Protein AF-A0A2V8MJP4-F1 (afdb_monomer)

Sequence (358 aa):
FAAFSLEDRARLRFPNDEDPERQGDLIVLKSFDAKSGERGVLLIKYSEAILAMAAVYDLGALASRYLLVLEPSQWGYQDARFLNYLGCDLEVLVGSPRRPDFEFIESLRTNLVPIDVGSGDWGDPALFLPRATGKPASCDVVMVAAWDPLKRHEVFFAAAARLKRQHEQRLRFALIGYDLGW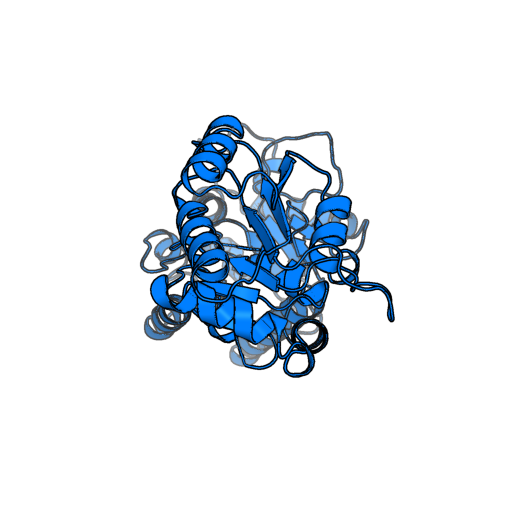TRAQIEQLLRQYSLEDQCEIFENIPHAQVARIVADSKVSLLLSQREGSNKSIYESMFCGTPVIVYRRQCGINLAHINPRTGLLAEDDELADAIRHVLTNPQEFDPRGWAMANVGYPNSSRKINAALSNMSHARARPWTRDIVAKKNGPNLRYAEAGRYQEFAPEYERLSEFLLPVD

Radius of gyration: 22.05 Å; Cα contacts (8 Å, |Δi|>4): 720; chains: 1; bounding box: 55×40×58 Å

Solvent-accessible surface area (backbone atoms only — not comparable to full-atom values): 18924 Å² total; per-residue (Å²): 103,82,90,49,56,70,69,32,44,54,21,55,32,81,91,70,94,88,50,93,68,60,47,29,36,36,45,80,35,33,72,60,36,84,88,82,64,29,56,11,32,39,37,30,40,34,53,66,43,51,45,46,46,66,75,44,34,42,62,63,70,42,24,77,43,34,37,40,34,42,34,42,41,62,61,76,66,96,41,74,66,61,57,75,63,54,97,45,80,34,46,32,38,35,37,23,32,30,65,71,39,23,51,48,42,52,68,65,72,60,57,51,40,51,36,87,42,40,57,24,34,20,36,64,63,87,69,18,53,51,54,62,86,94,60,81,60,79,23,50,37,31,34,73,44,52,31,30,80,66,41,35,64,64,58,52,45,54,24,51,41,44,32,35,72,77,65,70,40,80,61,38,31,38,41,36,30,41,74,44,98,36,46,70,68,57,54,54,50,51,30,54,77,52,74,39,61,95,31,54,46,83,46,63,77,67,57,67,69,56,52,33,51,54,44,15,31,19,54,31,35,48,44,55,30,54,66,49,39,42,61,40,64,64,52,48,26,15,32,8,50,12,28,36,42,33,32,64,73,44,43,30,51,44,66,80,70,50,34,75,40,26,33,42,68,30,53,78,88,43,40,37,59,53,52,51,48,50,73,75,45,57,86,63,48,43,11,24,68,50,32,73,71,65,37,21,17,72,42,42,38,51,54,52,39,52,51,54,44,51,56,31,49,77,68,78,41,69,73,90,73,80,59,60,48,44,29,52,71,93,46,42,29,56,63,52,84,74,55,67,64,80,44,48,70,48,46,59,58,48,47,77,38,46,51,86,77,131

Structure (mmCIF, N/CA/C/O backbone):
data_AF-A0A2V8MJP4-F1
#
_entry.id   AF-A0A2V8MJP4-F1
#
loop_
_atom_site.group_PDB
_atom_site.id
_atom_site.type_symbol
_atom_site.label_atom_id
_atom_site.label_alt_id
_atom_site.label_comp_id
_atom_site.label_asym_id
_atom_site.label_entity_id
_atom_site.label_seq_id
_atom_site.pdbx_PDB_ins_code
_atom_site.Cartn_x
_atom_site.Cartn_y
_atom_site.Cartn_z
_atom_site.occupancy
_atom_site.B_iso_or_equiv
_atom_site.auth_seq_id
_atom_site.auth_comp_id
_atom_site.auth_asym_id
_atom_site.auth_atom_id
_atom_site.pdbx_PDB_model_num
ATOM 1 N N . PHE A 1 1 ? 7.413 17.084 -16.357 1.00 82.81 1 PHE A N 1
ATOM 2 C CA . PHE A 1 1 ? 8.770 16.495 -16.380 1.00 82.81 1 PHE A CA 1
ATOM 3 C C . PHE A 1 1 ? 9.738 17.178 -17.351 1.00 82.81 1 PHE A C 1
ATOM 5 O O . PHE A 1 1 ? 10.927 17.208 -17.057 1.00 82.81 1 PHE A O 1
ATOM 12 N N . ALA A 1 2 ? 9.274 17.769 -18.461 1.00 85.50 2 ALA A N 1
ATOM 13 C CA . ALA A 1 2 ? 10.115 18.505 -19.417 1.00 85.50 2 ALA A CA 1
ATOM 14 C C . ALA A 1 2 ? 10.946 19.666 -18.822 1.00 85.50 2 ALA A C 1
ATOM 16 O O . ALA A 1 2 ? 12.048 19.939 -19.280 1.00 85.50 2 ALA A O 1
ATOM 17 N N . ALA A 1 3 ? 10.450 20.315 -17.768 1.00 89.06 3 ALA A N 1
ATOM 18 C CA . ALA A 1 3 ? 11.166 21.391 -17.078 1.00 89.06 3 ALA A CA 1
ATOM 19 C C . ALA A 1 3 ? 12.154 20.900 -15.999 1.00 89.06 3 ALA A C 1
ATOM 21 O O . ALA A 1 3 ? 12.822 21.716 -15.373 1.00 89.06 3 ALA A O 1
ATOM 22 N N . PHE A 1 4 ? 12.211 19.592 -15.719 1.00 91.25 4 PHE A N 1
ATOM 23 C CA . PHE A 1 4 ? 13.053 19.042 -14.650 1.00 91.25 4 PHE A CA 1
ATOM 24 C C . PHE A 1 4 ? 14.427 18.631 -15.179 1.00 91.25 4 PHE A C 1
ATOM 26 O O . PHE A 1 4 ? 14.580 18.390 -16.383 1.00 91.25 4 PHE A O 1
ATOM 33 N N . SER A 1 5 ? 15.393 18.518 -14.260 1.00 91.31 5 SER A N 1
ATOM 34 C CA . SER A 1 5 ? 16.735 18.006 -14.543 1.00 91.31 5 SER A CA 1
ATOM 35 C C . SER A 1 5 ? 16.676 16.614 -15.186 1.00 91.31 5 SER A C 1
ATOM 37 O O . SER A 1 5 ? 15.689 15.885 -15.039 1.00 91.31 5 SER A O 1
ATOM 39 N N . LEU A 1 6 ? 17.739 16.225 -15.897 1.00 91.50 6 LEU A N 1
ATOM 40 C CA . LEU A 1 6 ? 17.819 14.896 -16.509 1.00 91.50 6 LEU A CA 1
ATOM 41 C C . LEU A 1 6 ? 17.687 13.786 -15.456 1.00 91.50 6 LEU A C 1
ATOM 43 O O . LEU A 1 6 ? 16.972 12.811 -15.674 1.00 91.50 6 LEU A O 1
ATOM 47 N N . GLU A 1 7 ? 18.317 13.977 -14.295 1.00 89.81 7 GLU A N 1
ATOM 48 C CA . GLU A 1 7 ? 18.258 13.043 -13.171 1.00 89.81 7 GLU A CA 1
ATOM 49 C C . GLU A 1 7 ? 16.828 12.893 -12.634 1.00 89.81 7 GLU A C 1
ATOM 51 O O . GLU A 1 7 ? 16.330 11.777 -12.465 1.00 89.81 7 GLU A O 1
ATOM 56 N N . ASP A 1 8 ? 16.136 14.010 -12.401 1.00 92.38 8 ASP A N 1
ATOM 57 C CA . ASP A 1 8 ? 14.761 13.995 -11.904 1.00 92.38 8 ASP A CA 1
ATOM 58 C C . ASP A 1 8 ? 13.803 13.379 -12.919 1.00 92.38 8 ASP A C 1
ATOM 60 O O . ASP A 1 8 ? 12.930 12.589 -12.558 1.00 92.38 8 ASP A O 1
ATOM 64 N N . ARG A 1 9 ? 13.985 13.685 -14.205 1.00 94.00 9 ARG A N 1
ATOM 65 C CA . ARG A 1 9 ? 13.179 13.101 -15.277 1.00 94.00 9 ARG A CA 1
ATOM 66 C C . ARG A 1 9 ? 13.385 11.594 -15.378 1.00 94.00 9 ARG A C 1
ATOM 68 O O . ARG A 1 9 ? 12.395 10.868 -15.425 1.00 94.00 9 ARG A O 1
ATOM 75 N N . ALA A 1 10 ? 14.633 11.125 -15.337 1.00 94.12 10 ALA A N 1
ATOM 76 C CA . ALA A 1 10 ? 14.948 9.698 -15.373 1.00 94.12 10 ALA A CA 1
ATOM 77 C C . ALA A 1 10 ? 14.308 8.939 -14.191 1.00 94.12 10 ALA A C 1
ATOM 79 O O . ALA A 1 10 ? 13.876 7.794 -14.307 1.00 94.12 10 ALA A O 1
ATOM 80 N N . ARG A 1 11 ? 14.170 9.594 -13.039 1.00 94.25 11 ARG A N 1
ATOM 81 C CA . ARG A 1 11 ? 13.559 9.008 -11.839 1.00 94.25 11 ARG A CA 1
ATOM 82 C C . ARG A 1 11 ? 12.040 9.186 -11.756 1.00 94.25 11 ARG A C 1
ATOM 84 O O . ARG A 1 11 ? 11.451 8.708 -10.789 1.00 94.25 11 ARG A O 1
ATOM 91 N N . LEU A 1 12 ? 11.410 9.901 -12.696 1.00 94.69 12 LEU A N 1
ATOM 92 C CA . LEU A 1 12 ? 10.049 10.438 -12.535 1.00 94.69 12 LEU A CA 1
ATOM 93 C C . LEU A 1 12 ? 9.885 11.123 -11.163 1.00 94.69 12 LEU A C 1
ATOM 95 O O . LEU A 1 12 ? 8.933 10.887 -10.423 1.00 94.69 12 LEU A O 1
ATOM 99 N N . ARG A 1 13 ? 10.879 11.926 -10.775 1.00 91.75 13 ARG A N 1
ATOM 100 C CA . ARG A 1 13 ? 10.966 12.589 -9.473 1.00 91.75 13 ARG A CA 1
ATOM 101 C C . ARG A 1 13 ? 10.528 14.042 -9.602 1.00 91.75 13 ARG A C 1
ATOM 103 O O . ARG A 1 13 ? 10.986 14.769 -10.476 1.00 91.75 13 ARG A O 1
ATOM 110 N N . PHE A 1 14 ? 9.654 14.474 -8.699 1.00 88.38 14 PHE A N 1
ATOM 111 C CA . PHE A 1 14 ? 9.428 15.898 -8.466 1.00 88.38 14 PHE A CA 1
ATOM 112 C C . PHE A 1 14 ? 10.586 16.454 -7.623 1.00 88.38 14 PHE A C 1
ATOM 114 O O . PHE A 1 14 ? 10.843 15.864 -6.562 1.00 88.38 14 PHE A O 1
ATOM 121 N N . PRO A 1 15 ? 11.250 17.545 -8.057 1.00 84.31 15 PRO A N 1
ATOM 122 C CA . PRO A 1 15 ? 12.397 18.120 -7.357 1.00 84.31 15 PRO A CA 1
ATOM 123 C C . PRO A 1 15 ? 12.110 18.367 -5.873 1.00 84.31 15 PRO A C 1
ATOM 125 O O . PRO A 1 15 ? 11.053 18.891 -5.517 1.00 84.31 15 PRO A O 1
ATOM 128 N N . ASN A 1 16 ? 13.026 17.928 -5.013 1.00 75.44 16 ASN A N 1
ATOM 129 C CA . ASN A 1 16 ? 13.002 18.143 -3.567 1.00 75.44 16 ASN A CA 1
ATOM 130 C C . ASN A 1 16 ? 14.384 17.786 -3.004 1.00 75.44 16 ASN A C 1
ATOM 132 O O . ASN A 1 16 ? 14.824 16.646 -3.168 1.00 75.44 16 ASN A O 1
ATOM 136 N N . ASP A 1 17 ? 15.018 18.734 -2.321 1.00 64.19 17 ASP A N 1
ATOM 137 C CA . ASP A 1 17 ? 16.425 18.644 -1.917 1.00 64.19 17 ASP A CA 1
ATOM 138 C C . ASP A 1 17 ? 16.628 18.120 -0.481 1.00 64.19 17 ASP A C 1
ATOM 140 O O . ASP A 1 17 ? 17.760 18.022 -0.012 1.00 64.19 17 ASP A O 1
ATOM 144 N N . GLU A 1 18 ? 15.557 17.770 0.240 1.00 75.75 18 GLU A N 1
ATOM 145 C CA . GLU A 1 18 ? 15.635 17.526 1.690 1.00 75.75 18 GLU A CA 1
ATOM 146 C C . GLU A 1 18 ? 15.869 16.055 2.098 1.00 75.75 18 GLU A C 1
ATOM 148 O O . GLU A 1 18 ? 16.150 15.786 3.266 1.00 75.75 18 GLU A O 1
ATOM 153 N N . ASP A 1 19 ? 15.783 15.084 1.175 1.00 82.19 19 ASP A N 1
ATOM 154 C CA . ASP A 1 19 ? 15.911 13.651 1.502 1.00 82.19 19 ASP A CA 1
ATOM 155 C C . ASP A 1 19 ? 16.666 12.845 0.423 1.00 82.19 19 ASP A C 1
ATOM 157 O O . ASP A 1 19 ? 16.073 12.479 -0.598 1.00 82.19 19 ASP A O 1
ATOM 161 N N . PRO A 1 20 ? 17.949 12.497 0.647 1.00 78.44 20 PRO A N 1
ATOM 162 C CA . PRO A 1 20 ? 18.765 11.784 -0.338 1.00 78.44 20 PRO A CA 1
ATOM 163 C C . PRO A 1 20 ? 18.342 10.322 -0.555 1.00 78.44 20 PRO A C 1
ATOM 165 O O . PRO A 1 20 ? 18.692 9.726 -1.573 1.00 78.44 20 PRO A O 1
ATOM 168 N N . GLU A 1 21 ? 17.591 9.719 0.372 1.00 86.31 21 GLU A N 1
ATOM 169 C CA . GLU A 1 21 ? 17.121 8.338 0.229 1.00 86.31 21 GLU A CA 1
ATOM 170 C C . GLU A 1 21 ? 15.776 8.237 -0.496 1.00 86.31 21 GLU A C 1
ATOM 172 O O . GLU A 1 21 ? 15.400 7.153 -0.969 1.00 86.31 21 GLU A O 1
ATOM 177 N N . ARG A 1 22 ? 15.042 9.349 -0.607 1.00 88.06 22 ARG A N 1
ATOM 178 C CA . ARG A 1 22 ? 13.797 9.412 -1.368 1.00 88.06 22 ARG A CA 1
ATOM 179 C C . ARG A 1 22 ? 14.084 9.128 -2.842 1.00 88.06 22 ARG A C 1
ATOM 181 O O . ARG A 1 22 ? 14.752 9.896 -3.531 1.00 88.06 22 ARG A O 1
ATOM 188 N N . GLN A 1 23 ? 13.508 8.044 -3.349 1.00 91.62 23 GLN A N 1
ATOM 189 C CA . GLN A 1 23 ? 13.474 7.804 -4.787 1.00 91.62 23 GLN A CA 1
ATOM 190 C C . GLN A 1 23 ? 12.326 8.598 -5.422 1.00 91.62 23 GLN A C 1
ATOM 192 O O . GLN A 1 23 ? 11.397 9.039 -4.735 1.00 91.62 23 GLN A O 1
ATOM 197 N N . GLY A 1 24 ? 12.407 8.800 -6.738 1.00 92.56 24 GLY A N 1
ATOM 198 C CA . GLY A 1 24 ? 11.263 9.280 -7.509 1.00 92.56 24 GLY A CA 1
ATOM 199 C C . GLY A 1 24 ? 10.169 8.219 -7.599 1.00 92.56 24 GLY A C 1
ATOM 200 O O . GLY A 1 24 ? 10.190 7.214 -6.883 1.00 92.56 24 GLY A O 1
ATOM 201 N N . ASP A 1 25 ? 9.226 8.425 -8.507 1.00 95.00 25 ASP A N 1
ATOM 202 C CA . ASP A 1 25 ? 8.149 7.462 -8.718 1.00 95.00 25 ASP A CA 1
ATOM 203 C C . ASP A 1 25 ? 8.598 6.255 -9.566 1.00 95.00 25 ASP A C 1
ATOM 205 O O . ASP A 1 25 ? 7.872 5.266 -9.659 1.00 95.00 25 ASP A O 1
ATOM 209 N N . LEU A 1 26 ? 9.823 6.291 -10.111 1.00 96.50 26 LEU A N 1
ATOM 210 C CA . LEU A 1 26 ? 10.517 5.169 -10.744 1.00 96.50 26 LEU A CA 1
ATOM 211 C C . LEU A 1 26 ? 11.739 4.728 -9.918 1.00 96.50 26 LEU A C 1
ATOM 213 O O . LEU A 1 26 ? 12.652 5.514 -9.636 1.00 96.50 26 LEU A O 1
ATOM 217 N N . ILE A 1 27 ? 11.800 3.435 -9.589 1.00 96.69 27 ILE A N 1
ATOM 218 C CA . ILE A 1 27 ? 12.936 2.794 -8.913 1.00 96.69 27 ILE A CA 1
ATOM 219 C C . ILE A 1 27 ? 13.521 1.654 -9.752 1.00 96.69 27 ILE A C 1
ATOM 221 O O . ILE A 1 27 ? 12.787 0.836 -10.307 1.00 96.69 27 ILE A O 1
ATOM 225 N N . VAL A 1 28 ? 14.849 1.578 -9.825 1.00 98.06 28 VAL A N 1
ATOM 226 C CA . VAL A 1 28 ? 15.547 0.438 -10.429 1.00 98.06 28 VAL A CA 1
ATOM 227 C C . VAL A 1 28 ? 15.668 -0.660 -9.382 1.00 98.06 28 VAL A C 1
ATOM 229 O O . VAL A 1 28 ? 16.268 -0.456 -8.338 1.00 98.06 28 VAL A O 1
ATOM 232 N N . LEU A 1 29 ? 15.127 -1.844 -9.650 1.00 98.31 29 LEU A N 1
ATOM 233 C CA . LEU A 1 29 ? 15.273 -2.991 -8.748 1.00 98.31 29 LEU A CA 1
ATOM 234 C C . LEU A 1 29 ? 16.387 -3.947 -9.188 1.00 98.31 29 LEU A C 1
ATOM 236 O O . LEU A 1 29 ? 16.836 -4.787 -8.411 1.00 98.31 29 LEU A O 1
ATOM 240 N N . LYS A 1 30 ? 16.831 -3.839 -10.442 1.00 98.06 30 LYS A N 1
ATOM 241 C CA . LYS A 1 30 ? 17.906 -4.643 -11.022 1.00 98.06 30 LYS A CA 1
ATOM 242 C C . LYS A 1 30 ? 18.468 -3.927 -12.243 1.00 98.06 30 LYS A C 1
ATOM 244 O O . LYS A 1 30 ? 17.705 -3.529 -13.118 1.00 98.06 30 LYS A O 1
ATOM 249 N N . SER A 1 31 ? 19.787 -3.789 -12.309 1.00 97.88 31 SER A N 1
ATOM 250 C CA . SER A 1 31 ? 20.475 -3.227 -13.476 1.00 97.88 31 SER A CA 1
ATOM 251 C C . SER A 1 31 ? 20.495 -4.200 -14.645 1.00 97.88 31 SER A C 1
ATOM 253 O O . SER A 1 31 ? 20.648 -5.405 -14.423 1.00 97.88 31 SER A O 1
ATOM 255 N N . PHE A 1 32 ? 20.423 -3.667 -15.864 1.00 97.25 32 PHE A N 1
ATOM 256 C CA . PHE A 1 32 ? 20.668 -4.428 -17.086 1.00 97.25 32 PHE A CA 1
ATOM 257 C C . PHE A 1 32 ? 22.128 -4.906 -17.153 1.00 97.25 32 PHE A C 1
ATOM 259 O O . PHE A 1 32 ? 23.064 -4.115 -16.959 1.00 97.25 32 PHE A O 1
ATOM 266 N N . ASP A 1 33 ? 22.324 -6.191 -17.456 1.00 96.81 33 ASP A N 1
ATOM 267 C CA . ASP A 1 33 ? 23.643 -6.774 -17.696 1.00 96.81 33 ASP A CA 1
ATOM 268 C C . ASP A 1 33 ? 23.893 -6.945 -19.198 1.00 96.81 33 ASP A C 1
ATOM 270 O O . ASP A 1 33 ? 23.400 -7.869 -19.844 1.00 96.81 33 ASP A O 1
ATOM 274 N N . ALA A 1 34 ? 24.731 -6.067 -19.747 1.00 93.94 34 ALA A N 1
ATOM 275 C CA . ALA A 1 34 ? 25.091 -6.087 -21.159 1.00 93.94 34 ALA A CA 1
ATOM 276 C C . ALA A 1 34 ? 25.898 -7.331 -21.575 1.00 93.94 34 ALA A C 1
ATOM 278 O O . ALA A 1 34 ? 25.923 -7.652 -22.760 1.00 93.94 34 ALA A O 1
ATOM 279 N N . LYS A 1 35 ? 26.567 -8.025 -20.639 1.00 94.44 35 LYS A N 1
ATOM 280 C CA . LYS A 1 35 ? 27.391 -9.202 -20.962 1.00 94.44 35 LYS A CA 1
ATOM 281 C C . LYS A 1 35 ? 26.539 -10.443 -21.185 1.00 94.44 35 LYS A C 1
ATOM 283 O O . LYS A 1 35 ? 26.770 -11.177 -22.140 1.00 94.44 35 LYS A O 1
ATOM 288 N N . SER A 1 36 ? 25.583 -10.685 -20.293 1.00 94.81 36 SER A N 1
ATOM 289 C CA . SER A 1 36 ? 24.668 -11.828 -20.382 1.00 94.81 36 SER A CA 1
ATOM 290 C C . SER A 1 36 ? 23.406 -11.524 -21.195 1.00 94.81 36 SER A C 1
ATOM 292 O O . SER A 1 36 ? 22.708 -12.448 -21.607 1.00 94.81 36 SER A O 1
ATOM 294 N N . GLY A 1 37 ? 23.096 -10.242 -21.418 1.00 94.56 37 GLY A N 1
ATOM 295 C CA . GLY A 1 37 ? 21.811 -9.802 -21.959 1.00 94.56 37 GLY A CA 1
ATOM 296 C C . GLY A 1 37 ? 20.666 -9.911 -20.946 1.00 94.56 37 GLY A C 1
ATOM 297 O O . G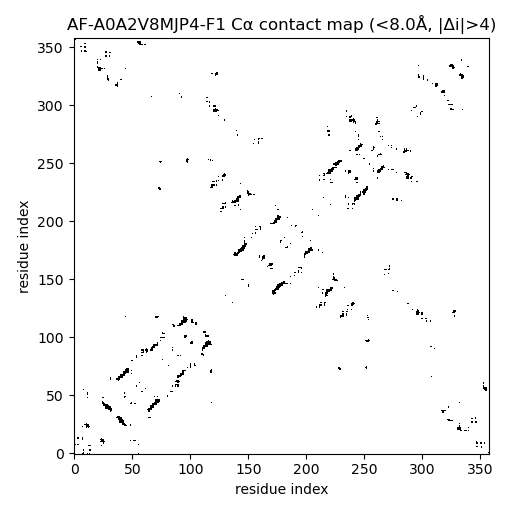LY A 1 37 ? 19.499 -9.789 -21.323 1.00 94.56 37 GLY A O 1
ATOM 298 N N . GLU A 1 38 ? 20.970 -10.162 -19.669 1.00 97.31 38 GLU A N 1
ATOM 299 C CA . GLU A 1 38 ? 19.971 -10.261 -18.613 1.00 97.31 38 GLU A CA 1
ATOM 3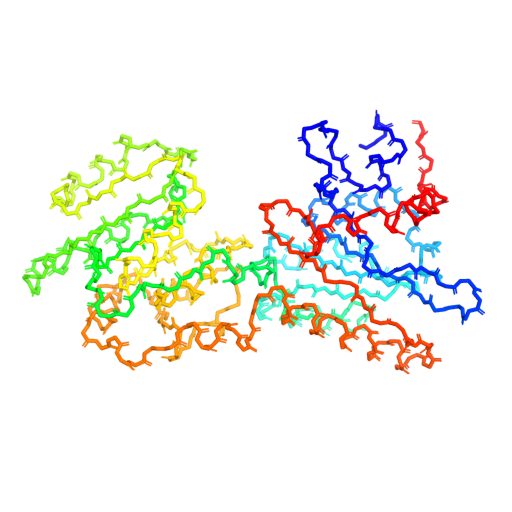00 C C . GLU A 1 38 ? 19.307 -8.908 -18.355 1.00 97.31 38 GLU A C 1
ATOM 302 O O . GLU A 1 38 ? 19.959 -7.897 -18.073 1.00 97.31 38 GLU A O 1
ATOM 307 N N . ARG A 1 39 ? 17.974 -8.903 -18.461 1.00 97.06 39 ARG A N 1
ATOM 308 C CA . ARG A 1 39 ? 17.166 -7.690 -18.359 1.00 97.06 39 ARG A CA 1
ATOM 309 C C . ARG A 1 39 ? 17.213 -7.100 -16.950 1.00 97.06 39 ARG A C 1
ATOM 311 O O . ARG A 1 39 ? 17.148 -7.817 -15.948 1.00 97.06 39 ARG A O 1
ATOM 318 N N . GLY A 1 40 ? 17.275 -5.774 -16.897 1.00 98.12 40 GLY A N 1
ATOM 319 C CA . GLY A 1 40 ? 17.020 -5.008 -15.688 1.00 98.12 40 GLY A CA 1
ATOM 320 C C . GLY A 1 40 ? 15.537 -5.017 -15.314 1.00 98.12 40 GLY A C 1
ATOM 321 O O . GLY A 1 40 ? 14.687 -5.511 -16.055 1.00 98.12 40 GLY A O 1
ATOM 322 N N . VAL A 1 41 ? 15.214 -4.450 -14.156 1.00 98.62 41 VAL A N 1
ATOM 323 C CA . VAL A 1 41 ? 13.839 -4.338 -13.653 1.00 98.62 41 VAL A CA 1
ATOM 324 C C . VAL A 1 41 ? 13.597 -2.917 -13.179 1.00 98.62 41 VAL A C 1
ATOM 326 O O . VAL A 1 41 ? 14.321 -2.424 -12.311 1.00 98.62 41 VAL A O 1
ATOM 329 N N . LEU A 1 42 ? 12.551 -2.294 -13.716 1.00 98.44 42 LEU A N 1
ATOM 330 C CA . LEU A 1 42 ? 12.069 -0.980 -13.300 1.00 98.44 42 LEU A CA 1
ATOM 331 C C . LEU A 1 42 ? 10.723 -1.143 -12.603 1.00 98.44 42 LEU A C 1
ATOM 333 O O . LEU A 1 42 ? 9.841 -1.824 -13.121 1.00 98.44 42 LEU A O 1
ATOM 337 N N . LEU A 1 43 ? 10.552 -0.507 -11.449 1.00 98.25 43 LEU A N 1
ATOM 338 C CA . LEU A 1 43 ? 9.264 -0.411 -10.773 1.00 98.25 43 LEU A CA 1
ATOM 339 C C . LEU A 1 43 ? 8.769 1.030 -10.808 1.00 98.25 43 LEU A C 1
ATOM 341 O O . LEU A 1 43 ? 9.498 1.944 -10.428 1.00 98.25 43 LEU A O 1
ATOM 345 N N . ILE A 1 44 ? 7.520 1.210 -11.232 1.00 97.00 44 ILE A N 1
ATOM 346 C CA . ILE A 1 44 ? 6.845 2.503 -11.319 1.00 97.00 44 ILE A CA 1
ATOM 347 C C . ILE A 1 44 ? 5.695 2.514 -10.318 1.00 97.00 44 ILE A C 1
ATOM 349 O O . ILE A 1 44 ? 4.804 1.667 -10.379 1.00 97.00 44 ILE A O 1
ATOM 353 N N . LYS A 1 45 ? 5.721 3.468 -9.390 1.00 94.69 45 LYS A N 1
ATOM 354 C CA . LYS A 1 45 ? 4.728 3.631 -8.329 1.00 94.69 45 LYS A CA 1
ATOM 355 C C . LYS A 1 45 ? 3.819 4.816 -8.618 1.00 94.69 45 LYS A C 1
ATOM 357 O O . LYS A 1 45 ? 4.296 5.864 -9.013 1.00 94.69 45 LYS A O 1
ATOM 362 N N . TYR A 1 46 ? 2.539 4.660 -8.287 1.00 92.94 46 TYR A N 1
ATOM 363 C CA . TYR A 1 46 ? 1.442 5.606 -8.517 1.00 92.94 46 TYR A CA 1
ATOM 364 C C . TYR A 1 46 ? 0.866 5.571 -9.927 1.00 92.94 46 TYR A C 1
ATOM 366 O O . TYR A 1 46 ? 1.578 5.538 -10.926 1.00 92.94 46 TYR A O 1
ATOM 374 N N . SER A 1 47 ? -0.464 5.648 -9.999 1.00 92.69 47 SER A N 1
ATOM 375 C CA . SER A 1 47 ? -1.193 5.592 -11.270 1.00 92.69 47 SER A CA 1
ATOM 376 C C . SER A 1 47 ? -0.845 6.755 -12.208 1.00 92.69 47 SER A C 1
ATOM 378 O O . SER A 1 47 ? -0.825 6.575 -13.423 1.00 92.69 47 SER A O 1
ATOM 380 N N . GLU A 1 48 ? -0.515 7.928 -11.660 1.00 93.12 48 GLU A N 1
ATOM 381 C CA . GLU A 1 48 ? -0.087 9.086 -12.455 1.00 93.12 48 GLU A CA 1
ATOM 382 C C . GLU A 1 48 ? 1.326 8.920 -13.020 1.00 93.12 48 GLU A C 1
ATOM 384 O O . GLU A 1 48 ? 1.576 9.291 -14.164 1.00 93.12 48 GLU A O 1
ATOM 389 N N . ALA A 1 49 ? 2.246 8.305 -12.272 1.00 94.69 49 ALA A N 1
ATOM 390 C CA . ALA A 1 49 ? 3.592 8.037 -12.772 1.00 94.69 49 ALA A CA 1
ATOM 391 C C . ALA A 1 49 ? 3.598 6.932 -13.834 1.00 94.69 49 ALA A C 1
ATOM 393 O O . ALA A 1 49 ? 4.393 6.992 -14.766 1.00 94.69 49 ALA A O 1
ATOM 394 N N . ILE A 1 50 ? 2.686 5.958 -13.735 1.00 95.44 50 ILE A N 1
ATOM 395 C CA . ILE A 1 50 ? 2.452 4.959 -14.788 1.00 95.44 50 ILE A CA 1
ATOM 396 C C . ILE A 1 50 ? 2.047 5.662 -16.093 1.00 95.44 50 ILE A C 1
ATOM 398 O O . ILE A 1 50 ? 2.611 5.389 -17.146 1.00 95.44 50 ILE A O 1
ATOM 402 N N . LEU A 1 51 ? 1.127 6.629 -16.042 1.00 94.50 51 LEU A N 1
ATOM 403 C CA . LEU A 1 51 ? 0.795 7.416 -17.232 1.00 94.50 51 LEU A CA 1
ATOM 404 C C . LEU A 1 51 ? 1.982 8.275 -17.702 1.00 94.50 51 LEU A C 1
ATOM 406 O O . LEU A 1 51 ? 2.290 8.305 -18.892 1.00 94.50 51 LEU A O 1
ATOM 410 N N . ALA A 1 52 ? 2.675 8.943 -16.776 1.00 94.94 52 ALA A N 1
ATOM 411 C CA . ALA A 1 52 ? 3.815 9.796 -17.100 1.00 94.94 52 ALA A CA 1
ATOM 412 C C . ALA A 1 52 ? 4.962 9.018 -17.756 1.00 94.94 52 ALA A C 1
ATOM 414 O O . ALA A 1 52 ? 5.573 9.521 -18.691 1.00 94.94 52 ALA A O 1
ATOM 415 N N . MET A 1 53 ? 5.233 7.790 -17.314 1.00 95.31 53 MET A N 1
ATOM 416 C CA . MET A 1 53 ? 6.251 6.913 -17.890 1.00 95.31 53 MET A CA 1
ATOM 417 C C . MET A 1 53 ? 6.021 6.714 -19.391 1.00 95.31 53 MET A C 1
ATOM 419 O O . MET A 1 53 ? 6.944 6.917 -20.173 1.00 95.31 53 MET A O 1
ATOM 423 N N . ALA A 1 54 ? 4.791 6.391 -19.800 1.00 93.81 54 ALA A N 1
ATOM 424 C CA . ALA A 1 54 ? 4.445 6.207 -21.209 1.00 93.81 54 ALA A CA 1
ATOM 425 C C . ALA A 1 54 ? 4.594 7.487 -22.053 1.00 93.81 54 ALA A C 1
ATOM 427 O O . ALA A 1 54 ? 4.784 7.404 -23.261 1.00 93.81 54 ALA A O 1
ATOM 428 N N . ALA A 1 55 ? 4.521 8.663 -21.423 1.00 93.75 55 ALA A N 1
ATOM 429 C CA . ALA A 1 55 ? 4.706 9.954 -22.083 1.00 93.75 55 ALA A CA 1
ATOM 430 C C . ALA A 1 55 ? 6.159 10.463 -22.059 1.00 93.75 55 ALA A C 1
ATOM 432 O O . ALA A 1 55 ? 6.499 11.372 -22.809 1.00 93.75 55 ALA A O 1
ATOM 433 N N . VAL A 1 56 ? 7.004 9.936 -21.169 1.00 95.50 56 VAL A N 1
ATOM 434 C CA . VAL A 1 56 ? 8.377 10.420 -20.938 1.00 95.50 56 VAL A CA 1
ATOM 435 C C . VAL A 1 56 ? 9.425 9.485 -21.541 1.00 95.50 56 VAL A C 1
ATOM 437 O O . VAL A 1 56 ? 10.523 9.940 -21.854 1.00 95.50 56 VAL A O 1
ATOM 440 N N . TYR A 1 57 ? 9.106 8.204 -21.723 1.00 95.94 57 TYR A N 1
ATOM 441 C CA . TYR A 1 57 ? 10.046 7.178 -22.168 1.00 95.94 57 TYR A CA 1
ATOM 442 C C . TYR A 1 57 ? 9.633 6.509 -23.477 1.00 95.94 57 TYR A C 1
ATOM 444 O O . TYR A 1 57 ? 8.456 6.233 -23.706 1.00 95.94 57 TYR A O 1
ATOM 452 N N . ASP A 1 58 ? 10.628 6.139 -24.284 1.00 95.00 58 ASP A N 1
ATOM 453 C CA . ASP A 1 58 ? 10.456 5.186 -25.377 1.00 95.00 58 ASP A CA 1
ATOM 454 C C . ASP A 1 58 ? 10.304 3.767 -24.800 1.00 95.00 58 ASP A C 1
ATOM 456 O O . ASP A 1 58 ? 11.271 3.053 -24.504 1.00 95.00 58 ASP A O 1
ATOM 460 N N . LEU A 1 59 ? 9.047 3.360 -24.623 1.00 94.19 59 LEU A N 1
ATOM 461 C CA . LEU A 1 59 ? 8.684 2.041 -24.107 1.00 94.19 59 LEU A CA 1
ATOM 462 C C . LEU A 1 59 ? 9.159 0.893 -25.014 1.00 94.19 59 LEU A C 1
ATOM 464 O O . LEU A 1 59 ? 9.475 -0.188 -24.513 1.00 94.19 59 LEU A O 1
ATOM 468 N N . GLY A 1 60 ? 9.239 1.114 -26.330 1.00 91.56 60 GLY A N 1
ATOM 469 C CA . GLY A 1 60 ? 9.713 0.113 -27.285 1.00 91.56 60 GLY A CA 1
ATOM 470 C C . GLY A 1 60 ? 11.210 -0.138 -27.135 1.00 91.56 60 GLY A C 1
ATOM 471 O O . GLY A 1 60 ? 11.645 -1.287 -27.046 1.00 91.56 60 GLY A O 1
ATOM 472 N N . ALA A 1 61 ? 12.000 0.928 -27.015 1.00 92.69 61 ALA A N 1
ATOM 473 C CA . ALA A 1 61 ? 13.435 0.822 -26.778 1.00 92.69 61 ALA A CA 1
ATOM 474 C C . ALA A 1 61 ? 13.745 0.171 -25.415 1.00 92.69 61 ALA A C 1
ATOM 476 O O . ALA A 1 61 ? 14.606 -0.717 -25.332 1.00 92.69 61 ALA A O 1
ATOM 477 N N . LEU A 1 62 ? 12.999 0.534 -24.361 1.00 94.44 62 LEU A N 1
ATOM 478 C CA . LEU A 1 62 ? 13.146 -0.057 -23.024 1.00 94.44 62 LEU A CA 1
ATOM 479 C C . LEU A 1 62 ? 12.901 -1.566 -23.009 1.00 94.44 62 LEU A C 1
ATOM 481 O O . LEU A 1 62 ? 13.586 -2.287 -22.279 1.00 94.44 62 LEU A O 1
ATOM 485 N N . ALA A 1 63 ? 11.975 -2.055 -23.835 1.00 92.62 63 ALA A N 1
ATOM 486 C CA . ALA A 1 63 ? 11.606 -3.464 -23.892 1.00 92.62 63 ALA A CA 1
ATOM 487 C C . ALA A 1 63 ? 12.772 -4.406 -24.171 1.00 92.62 63 ALA A C 1
ATOM 489 O O . ALA A 1 63 ? 12.736 -5.565 -23.765 1.00 92.62 63 ALA A O 1
ATOM 490 N N . SER A 1 64 ? 13.824 -3.929 -24.835 1.00 90.56 64 SER A N 1
ATOM 491 C CA . SER A 1 64 ? 15.015 -4.733 -25.101 1.00 90.56 64 SER A CA 1
ATOM 492 C C . SER A 1 64 ? 15.849 -5.008 -23.841 1.00 90.56 64 SER A C 1
ATOM 494 O O . SER A 1 64 ? 16.440 -6.085 -23.734 1.00 90.56 64 SER A O 1
ATOM 496 N N . ARG A 1 65 ? 15.858 -4.080 -22.872 1.00 95.44 65 ARG A N 1
ATOM 497 C CA . ARG A 1 65 ? 16.761 -4.098 -21.707 1.00 95.44 65 ARG A CA 1
ATOM 498 C C . ARG A 1 65 ? 16.056 -4.262 -20.363 1.00 95.44 65 ARG A C 1
ATOM 500 O O . ARG A 1 65 ? 16.719 -4.671 -19.413 1.00 95.44 65 ARG A O 1
ATOM 507 N N . TYR A 1 66 ? 14.754 -3.990 -20.263 1.00 97.44 66 TYR A N 1
ATOM 508 C CA . TYR A 1 66 ? 14.052 -3.936 -18.978 1.00 97.44 66 TYR A CA 1
ATOM 509 C C . TYR A 1 66 ? 12.724 -4.698 -18.967 1.00 97.44 66 TYR A C 1
ATOM 511 O O . TYR A 1 66 ? 11.969 -4.708 -19.938 1.00 97.44 66 TYR A O 1
ATOM 519 N N . LEU A 1 67 ? 12.439 -5.309 -17.818 1.00 97.62 67 LEU A N 1
ATOM 520 C CA . LEU A 1 67 ? 11.104 -5.719 -17.386 1.00 97.62 67 LEU A CA 1
ATOM 521 C C . LEU A 1 67 ? 10.484 -4.580 -16.569 1.00 97.62 67 LEU A C 1
ATOM 523 O O . LEU A 1 67 ? 11.204 -3.874 -15.853 1.00 97.62 67 LEU A O 1
ATOM 527 N N . LEU A 1 68 ? 9.160 -4.431 -16.625 1.00 97.94 68 LEU A N 1
ATOM 528 C CA . LEU A 1 68 ? 8.454 -3.403 -15.859 1.00 97.94 68 LEU A CA 1
ATOM 529 C C . LEU A 1 68 ? 7.585 -4.016 -14.765 1.00 97.94 68 LEU A C 1
ATOM 531 O O . LEU A 1 68 ? 6.904 -5.017 -14.975 1.00 97.94 68 LEU A O 1
ATOM 535 N N . VAL A 1 69 ? 7.567 -3.364 -13.609 1.00 98.38 69 VAL A N 1
ATOM 536 C CA . VAL A 1 69 ? 6.623 -3.613 -12.522 1.00 98.38 69 VAL A CA 1
ATOM 537 C C . VAL A 1 69 ? 5.802 -2.348 -12.322 1.00 98.38 69 VAL A C 1
ATOM 539 O O . VAL A 1 69 ? 6.336 -1.300 -11.964 1.00 98.38 69 VAL A O 1
ATOM 542 N N . LEU A 1 70 ? 4.499 -2.432 -12.550 1.00 97.50 70 LEU A N 1
ATOM 543 C CA . LEU A 1 70 ? 3.570 -1.343 -12.289 1.00 97.50 70 LEU A CA 1
ATOM 544 C C . LEU A 1 70 ? 2.969 -1.541 -10.899 1.00 97.50 70 LEU A C 1
ATOM 546 O O . LEU A 1 70 ? 2.409 -2.596 -10.604 1.00 97.50 70 LEU A O 1
ATOM 550 N N . GLU A 1 71 ? 3.066 -0.519 -10.055 1.00 96.25 71 GLU A N 1
ATOM 551 C CA . GLU A 1 71 ? 2.429 -0.444 -8.742 1.00 96.25 71 GLU A CA 1
ATOM 552 C C . GLU A 1 71 ? 1.388 0.695 -8.754 1.00 96.25 71 GLU A C 1
ATOM 554 O O . GLU A 1 71 ? 1.691 1.830 -8.354 1.00 96.25 71 GLU A O 1
ATOM 559 N N . PRO A 1 72 ? 0.158 0.431 -9.239 1.00 94.50 72 PRO A N 1
ATOM 560 C CA . PRO A 1 72 ? -0.901 1.429 -9.279 1.00 94.50 72 PRO A CA 1
ATOM 561 C C . PRO A 1 72 ? -1.336 1.812 -7.867 1.00 94.50 72 PRO A C 1
ATOM 563 O O . PRO A 1 72 ? -1.450 0.966 -6.981 1.00 94.50 72 PRO A O 1
ATOM 566 N N . SER A 1 73 ? -1.643 3.092 -7.665 1.00 90.38 73 SER A N 1
ATOM 567 C CA . SER A 1 73 ? -2.048 3.602 -6.350 1.00 90.38 73 SER A CA 1
ATOM 568 C C . SER A 1 73 ? -3.558 3.667 -6.136 1.00 90.38 73 SER A C 1
ATOM 570 O O . SER A 1 73 ? -4.015 3.997 -5.039 1.00 90.38 73 SER A O 1
ATOM 572 N N . GLN A 1 74 ? -4.330 3.371 -7.180 1.00 87.88 74 GLN A N 1
ATOM 573 C CA . GLN A 1 74 ? -5.791 3.375 -7.203 1.00 87.88 74 GLN A CA 1
ATOM 574 C C . GLN A 1 74 ? -6.327 1.981 -7.558 1.00 87.88 74 GLN A C 1
ATOM 576 O O . GLN A 1 74 ? -5.557 1.081 -7.881 1.00 87.88 74 GLN A O 1
ATOM 581 N N . TRP A 1 75 ? -7.642 1.804 -7.463 1.00 87.75 75 TRP A N 1
ATOM 582 C CA . TRP A 1 75 ? -8.370 0.594 -7.861 1.00 87.75 75 TRP A CA 1
ATOM 583 C C . TRP A 1 75 ? -9.098 0.816 -9.189 1.00 87.75 75 TRP A C 1
ATOM 585 O O . TRP A 1 75 ? -9.287 1.962 -9.594 1.00 87.75 75 TRP A O 1
ATOM 595 N N . GLY A 1 76 ? -9.556 -0.267 -9.822 1.00 90.44 76 GLY A N 1
ATOM 596 C CA . GLY A 1 76 ? -10.306 -0.204 -11.077 1.00 90.44 76 GLY A CA 1
ATOM 597 C C . GLY A 1 76 ? -9.377 -0.171 -12.283 1.00 90.44 76 GLY A C 1
ATOM 598 O O . GLY A 1 76 ? -9.010 0.896 -12.761 1.00 90.44 76 GLY A O 1
ATOM 599 N N . TYR A 1 77 ? -8.981 -1.349 -12.769 1.00 91.94 77 TYR A N 1
ATOM 600 C CA . TYR A 1 77 ? -7.970 -1.465 -13.833 1.00 91.94 77 TYR A CA 1
ATOM 601 C C . TYR A 1 77 ? -8.537 -1.519 -15.248 1.00 91.94 77 TYR A C 1
ATOM 603 O O . TYR A 1 77 ? -7.775 -1.593 -16.207 1.00 91.94 77 TYR A O 1
ATOM 611 N N . GLN A 1 78 ? -9.855 -1.375 -15.393 1.00 91.06 78 GLN A N 1
ATOM 612 C CA . GLN A 1 78 ? -10.512 -1.052 -16.665 1.00 91.06 78 GLN A CA 1
ATOM 613 C C . GLN A 1 78 ? -10.236 0.411 -17.049 1.00 91.06 78 GLN A C 1
ATOM 615 O O . GLN A 1 78 ? -11.138 1.234 -17.178 1.00 91.06 78 GLN A O 1
ATOM 620 N N . ASP A 1 79 ? -8.956 0.736 -17.164 1.00 88.62 79 ASP A N 1
ATOM 621 C CA . ASP A 1 79 ? -8.424 2.078 -17.289 1.00 88.62 79 ASP A CA 1
ATOM 622 C C . ASP A 1 79 ? -7.499 2.133 -18.506 1.00 88.62 79 ASP A C 1
ATOM 624 O O . ASP A 1 79 ? -6.620 1.284 -18.687 1.00 88.62 79 ASP A O 1
ATOM 628 N N . ALA A 1 80 ? -7.695 3.149 -19.348 1.00 88.06 80 ALA A N 1
ATOM 629 C CA . ALA A 1 80 ? -6.938 3.322 -20.581 1.00 88.06 80 ALA A CA 1
ATOM 630 C C . ALA A 1 80 ? -5.423 3.460 -20.345 1.00 88.06 80 ALA A C 1
ATOM 632 O O . ALA A 1 80 ? -4.641 3.167 -21.247 1.00 88.06 80 ALA A O 1
ATOM 633 N N . ARG A 1 81 ? -4.985 3.841 -19.136 1.00 90.19 81 ARG A N 1
ATOM 634 C CA . ARG A 1 81 ? -3.565 3.948 -18.772 1.00 90.19 81 ARG A CA 1
ATOM 635 C C . ARG A 1 81 ? -2.799 2.651 -19.029 1.00 90.19 81 ARG A C 1
ATOM 637 O O . ARG A 1 81 ? -1.682 2.716 -19.541 1.00 90.19 81 ARG A O 1
ATOM 644 N N . PHE A 1 82 ? -3.403 1.492 -18.762 1.00 89.62 82 PHE A N 1
ATOM 645 C CA . PHE A 1 82 ? -2.767 0.191 -19.000 1.00 89.62 82 PHE A CA 1
ATOM 646 C C . PHE A 1 82 ? -2.639 -0.154 -20.489 1.00 89.62 82 PHE A C 1
ATOM 648 O O . PHE A 1 82 ? -1.752 -0.923 -20.856 1.00 89.62 82 PHE A O 1
ATOM 655 N N . LEU A 1 83 ? -3.461 0.444 -21.362 1.00 89.38 83 LEU A N 1
ATOM 656 C CA . LEU A 1 83 ? -3.395 0.205 -22.807 1.00 89.38 83 LEU A CA 1
ATOM 657 C C . LEU A 1 83 ? -2.083 0.711 -23.421 1.00 89.38 83 LEU A C 1
ATOM 659 O O . LEU A 1 83 ? -1.613 0.124 -24.388 1.00 89.38 83 LEU A O 1
ATOM 663 N N . ASN A 1 84 ? -1.445 1.725 -22.822 1.00 91.81 84 ASN A N 1
ATOM 664 C CA . ASN A 1 84 ? -0.133 2.226 -23.263 1.00 91.81 84 ASN A CA 1
ATOM 665 C C . ASN A 1 84 ? 0.992 1.188 -23.126 1.00 91.81 84 ASN A C 1
ATOM 667 O O . ASN A 1 84 ? 2.055 1.343 -23.717 1.00 91.81 84 ASN A O 1
ATOM 671 N N . TYR A 1 85 ? 0.761 0.139 -22.338 1.00 93.69 85 TYR A N 1
ATOM 672 C CA . TYR A 1 85 ? 1.714 -0.940 -22.099 1.00 93.69 85 TYR A CA 1
ATOM 673 C C . TYR A 1 85 ? 1.383 -2.208 -22.891 1.00 93.69 85 TYR A C 1
ATOM 675 O O . TYR A 1 85 ? 2.079 -3.213 -22.752 1.00 93.69 85 TYR A O 1
ATOM 683 N N . LEU A 1 86 ? 0.333 -2.183 -23.717 1.00 88.19 86 LEU A N 1
ATOM 684 C CA . LEU A 1 86 ? 0.000 -3.272 -24.630 1.00 88.19 86 LEU A CA 1
ATOM 685 C C . LEU A 1 86 ? 0.823 -3.175 -25.918 1.00 88.19 86 LEU A C 1
ATOM 687 O O . LEU A 1 86 ? 1.116 -2.087 -26.402 1.00 88.19 86 LEU A O 1
ATOM 691 N N . GLY A 1 87 ? 1.149 -4.320 -26.520 1.00 75.31 87 GLY A N 1
ATOM 692 C CA . GLY A 1 87 ? 1.632 -4.369 -27.909 1.00 75.31 87 GLY A CA 1
ATOM 693 C C . GLY A 1 87 ? 3.078 -3.918 -28.146 1.00 75.31 87 GLY A C 1
ATOM 694 O O . GLY A 1 87 ? 3.490 -3.764 -29.290 1.00 75.31 87 GLY A O 1
ATOM 695 N N . CYS A 1 88 ? 3.866 -3.758 -27.092 1.00 66.81 88 CYS A N 1
ATOM 696 C CA . CYS A 1 88 ? 5.319 -3.611 -27.135 1.00 66.81 88 CYS A CA 1
ATOM 697 C C . CYS A 1 88 ? 5.969 -4.933 -26.692 1.00 66.81 88 CYS A C 1
ATOM 699 O O . CYS A 1 88 ? 5.354 -5.708 -25.960 1.00 66.81 88 CYS A O 1
ATOM 701 N N . ASP A 1 89 ? 7.231 -5.189 -27.050 1.00 84.00 89 ASP A N 1
ATOM 702 C CA . ASP A 1 89 ? 8.010 -6.342 -26.542 1.00 84.00 89 ASP A CA 1
ATOM 703 C C . ASP A 1 89 ? 8.275 -6.286 -25.012 1.00 84.00 89 ASP A C 1
ATOM 705 O O . ASP A 1 89 ? 9.106 -7.036 -24.475 1.00 84.00 89 ASP A O 1
ATOM 709 N N . LEU A 1 90 ? 7.600 -5.363 -24.309 1.00 88.69 90 LEU A N 1
ATOM 710 C CA . LEU A 1 90 ? 7.622 -5.211 -22.866 1.00 88.69 90 LEU A CA 1
ATOM 711 C C . LEU A 1 90 ? 6.955 -6.405 -22.201 1.00 88.69 90 LEU A C 1
ATOM 713 O O . LEU A 1 90 ? 5.885 -6.867 -22.594 1.00 88.69 90 LEU A O 1
ATOM 717 N N . GLU A 1 91 ? 7.558 -6.830 -21.105 1.00 93.62 91 GLU A N 1
ATOM 718 C CA . GLU A 1 91 ? 6.955 -7.766 -20.173 1.00 93.62 91 GLU A CA 1
ATOM 719 C C . GLU A 1 91 ? 6.657 -6.996 -18.894 1.00 93.62 91 GLU A C 1
ATOM 721 O O . GLU A 1 91 ? 7.558 -6.403 -18.288 1.00 93.62 91 GLU A O 1
ATOM 726 N N . VAL A 1 92 ? 5.378 -6.955 -18.534 1.00 97.19 92 VAL A N 1
ATOM 727 C CA . VAL A 1 92 ? 4.878 -6.023 -17.529 1.00 97.19 92 VAL A CA 1
ATOM 728 C C . VAL A 1 92 ? 4.142 -6.794 -16.453 1.00 97.19 92 VAL A C 1
ATOM 730 O O . VAL A 1 92 ? 3.142 -7.455 -16.719 1.00 97.19 92 VAL A O 1
ATOM 733 N N . LEU A 1 93 ? 4.626 -6.683 -15.224 1.00 98.00 93 LEU A N 1
ATOM 734 C CA . LEU A 1 93 ? 3.968 -7.214 -14.044 1.00 98.00 93 LEU A CA 1
ATOM 735 C C . LEU A 1 93 ? 3.121 -6.108 -13.404 1.00 98.00 93 LEU A C 1
ATOM 737 O O . LEU A 1 93 ? 3.638 -5.035 -13.103 1.00 98.00 93 LEU A O 1
ATOM 741 N N . VAL A 1 94 ? 1.831 -6.347 -13.188 1.00 97.69 94 VAL A N 1
ATOM 742 C CA . VAL A 1 94 ? 0.879 -5.348 -12.681 1.00 97.69 94 VAL A CA 1
ATOM 743 C C . VAL A 1 94 ? 0.424 -5.734 -11.278 1.00 97.69 94 VAL A C 1
ATOM 745 O O . VAL A 1 94 ? -0.307 -6.711 -11.096 1.00 97.69 94 VAL A O 1
ATOM 748 N N . GLY A 1 95 ? 0.833 -4.957 -10.275 1.00 96.94 95 GLY A N 1
ATOM 749 C CA . GLY A 1 95 ? 0.362 -5.119 -8.901 1.00 96.94 95 GLY A CA 1
ATOM 750 C C . GLY A 1 95 ? -1.149 -4.926 -8.828 1.00 96.94 95 GLY A C 1
ATOM 751 O O . GLY A 1 95 ? -1.633 -3.844 -9.121 1.00 96.94 95 GLY A O 1
ATOM 752 N N . SER A 1 96 ? -1.880 -5.983 -8.482 1.00 95.50 96 SER A N 1
ATOM 753 C CA . SER A 1 96 ? -3.337 -6.097 -8.603 1.00 95.50 96 SER A CA 1
ATOM 754 C C . SER A 1 96 ? -3.937 -6.701 -7.324 1.00 95.50 96 SER A C 1
ATOM 756 O O . SER A 1 96 ? -4.376 -7.850 -7.334 1.00 95.50 96 SER A O 1
ATOM 758 N N . PRO A 1 97 ? -3.964 -5.958 -6.199 1.00 93.12 97 PRO A N 1
ATOM 759 C CA . PRO A 1 97 ? -4.417 -6.494 -4.910 1.00 93.12 97 PRO A CA 1
ATOM 760 C C . PRO A 1 97 ? -5.922 -6.794 -4.887 1.00 93.12 97 PRO A C 1
ATOM 762 O O . PRO A 1 97 ? -6.404 -7.607 -4.105 1.00 93.12 97 PRO A O 1
ATOM 765 N N . ARG A 1 98 ? -6.709 -6.121 -5.730 1.00 92.94 98 ARG A N 1
ATOM 766 C CA . ARG A 1 98 ? -8.153 -6.326 -5.799 1.00 92.94 98 ARG A CA 1
ATOM 767 C C . ARG A 1 98 ? -8.467 -7.441 -6.792 1.00 92.94 98 ARG A C 1
ATOM 769 O O . ARG A 1 98 ? -8.123 -7.343 -7.965 1.00 92.94 98 ARG A O 1
ATOM 776 N N . ARG A 1 99 ? -9.202 -8.462 -6.342 1.00 92.69 99 ARG A N 1
ATOM 777 C CA . ARG A 1 99 ? -9.486 -9.661 -7.145 1.00 92.69 99 ARG A CA 1
ATOM 778 C C . ARG A 1 99 ? -10.112 -9.369 -8.523 1.00 92.69 99 ARG A C 1
ATOM 780 O O . ARG A 1 99 ? -9.563 -9.872 -9.495 1.00 92.69 99 ARG A O 1
ATOM 787 N N . PRO A 1 100 ? -11.152 -8.522 -8.663 1.00 94.19 100 PRO A N 1
ATOM 788 C CA . PRO A 1 100 ? -11.657 -8.198 -9.999 1.00 94.19 100 PRO A CA 1
ATOM 789 C C . PRO A 1 100 ? -10.659 -7.453 -10.900 1.00 94.19 100 PRO A C 1
ATOM 791 O O . PRO A 1 100 ? -10.748 -7.577 -12.115 1.00 94.19 100 PRO A O 1
ATOM 794 N N . ASP A 1 101 ? -9.719 -6.688 -10.334 1.00 94.62 101 ASP A N 1
ATOM 795 C CA . ASP A 1 101 ? -8.674 -6.017 -11.119 1.00 94.62 101 ASP A CA 1
ATOM 796 C C . ASP A 1 101 ? -7.614 -7.033 -11.582 1.00 94.62 101 ASP A C 1
ATOM 798 O O . ASP A 1 101 ? -7.208 -7.014 -12.742 1.00 94.62 101 ASP A O 1
ATOM 802 N N . PHE A 1 102 ? -7.246 -7.983 -10.712 1.00 96.00 102 PHE A N 1
ATOM 803 C CA . PHE A 1 102 ? -6.401 -9.130 -11.061 1.00 96.00 102 PHE A CA 1
ATOM 804 C C . PHE A 1 102 ? -7.016 -9.945 -12.208 1.00 96.00 102 PHE A C 1
ATOM 806 O O . PHE A 1 102 ? -6.366 -10.172 -13.225 1.00 96.00 102 PHE A O 1
ATOM 813 N N . GLU A 1 103 ? -8.279 -10.355 -12.059 1.00 96.25 103 GLU A N 1
ATOM 814 C CA . GLU A 1 103 ? -9.002 -11.162 -13.051 1.00 96.25 103 GLU A CA 1
ATOM 815 C C . GLU A 1 103 ? -9.189 -10.413 -14.369 1.00 96.25 103 GLU A C 1
ATOM 817 O O . GLU A 1 103 ? -9.098 -11.015 -15.436 1.00 96.25 103 GLU A O 1
ATOM 822 N N . PHE A 1 104 ? -9.408 -9.096 -14.315 1.00 95.50 104 PHE A N 1
ATOM 823 C CA . PHE A 1 104 ? -9.473 -8.277 -15.517 1.00 95.50 104 PHE A CA 1
ATOM 824 C C . PHE A 1 104 ? -8.160 -8.345 -16.300 1.00 95.50 104 PHE A C 1
ATOM 826 O O . PHE A 1 104 ? -8.192 -8.740 -17.464 1.00 95.50 104 PHE A O 1
ATOM 833 N N . ILE A 1 105 ? -7.019 -8.034 -15.673 1.00 95.56 105 ILE A N 1
ATOM 834 C CA . ILE A 1 105 ? -5.711 -8.080 -16.345 1.00 95.56 105 ILE A CA 1
ATOM 835 C C . ILE A 1 105 ? -5.408 -9.497 -16.856 1.00 95.56 105 ILE A C 1
ATOM 837 O O . ILE A 1 105 ? -4.988 -9.651 -18.000 1.00 95.56 105 ILE A O 1
ATOM 841 N N . GLU A 1 106 ? -5.692 -10.535 -16.062 1.00 96.12 106 GLU A N 1
ATOM 842 C CA . GLU A 1 106 ? -5.540 -11.940 -16.473 1.00 96.12 106 GLU A CA 1
ATOM 843 C C . GLU A 1 106 ? -6.383 -12.270 -17.719 1.00 96.12 106 GLU A C 1
ATOM 845 O O . GLU A 1 106 ? -5.909 -12.919 -18.657 1.00 96.12 106 GLU A O 1
ATOM 850 N N . SER A 1 107 ? -7.625 -11.780 -17.767 1.00 95.56 107 SE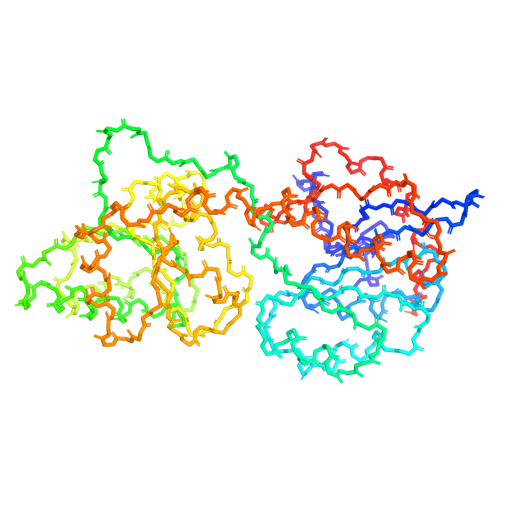R A N 1
ATOM 851 C CA . SER A 1 107 ? -8.559 -12.035 -18.868 1.00 95.56 107 SER A CA 1
ATOM 852 C C . SER A 1 107 ? -8.144 -11.393 -20.192 1.00 95.56 107 SER A C 1
ATOM 854 O O . SER A 1 107 ? -8.538 -11.895 -21.246 1.00 95.56 107 SER A O 1
ATOM 856 N N . LEU A 1 108 ? -7.321 -10.334 -20.157 1.00 92.94 108 LEU A N 1
ATOM 857 C CA . LEU A 1 108 ? -6.823 -9.679 -21.368 1.00 92.94 108 LEU A CA 1
ATOM 858 C C . LEU A 1 108 ? -5.934 -10.617 -22.195 1.00 92.94 108 LEU A C 1
ATOM 860 O O . LEU A 1 108 ? -5.890 -10.479 -23.415 1.00 92.94 108 LEU A O 1
ATOM 864 N N . ARG A 1 109 ? -5.257 -11.586 -21.553 1.00 93.25 109 ARG A N 1
ATOM 865 C CA . ARG A 1 109 ? -4.324 -12.531 -22.201 1.00 93.25 109 ARG A CA 1
ATOM 866 C C . ARG A 1 109 ? -3.268 -11.822 -23.061 1.00 93.25 109 ARG A C 1
ATOM 868 O O . ARG A 1 109 ? -2.966 -12.246 -24.176 1.00 93.25 109 ARG A O 1
ATOM 875 N N . THR A 1 110 ? -2.727 -10.725 -22.542 1.00 93.75 110 THR A N 1
ATOM 876 C CA . THR A 1 110 ? -1.706 -9.903 -23.203 1.00 93.75 110 THR A CA 1
ATOM 877 C C . THR A 1 110 ? -0.342 -10.076 -22.528 1.00 93.75 110 THR A C 1
ATOM 879 O O . THR A 1 110 ? -0.115 -11.019 -21.773 1.00 93.75 110 THR A O 1
ATOM 882 N N . ASN A 1 111 ? 0.594 -9.168 -22.807 1.00 94.38 111 ASN A N 1
ATOM 883 C CA . ASN A 1 111 ? 1.893 -9.077 -22.144 1.00 94.38 111 ASN A CA 1
ATOM 884 C C . ASN A 1 111 ? 1.824 -8.538 -20.698 1.00 94.38 111 ASN A C 1
ATOM 886 O O . ASN A 1 111 ? 2.852 -8.505 -20.018 1.00 94.38 111 ASN A O 1
ATOM 890 N N . LEU A 1 112 ? 0.643 -8.112 -20.235 1.00 96.19 112 LEU A N 1
ATOM 891 C CA . LEU A 1 112 ? 0.414 -7.701 -18.852 1.00 96.19 112 LEU A CA 1
ATOM 892 C C . LEU A 1 112 ? 0.109 -8.933 -17.996 1.00 96.19 112 LEU A C 1
ATOM 894 O O . LEU A 1 112 ? -0.836 -9.669 -18.268 1.00 96.19 112 LEU A O 1
ATOM 898 N N . VAL A 1 113 ? 0.889 -9.135 -16.940 1.00 96.94 113 VAL A N 1
ATOM 899 C CA . VAL A 1 113 ? 0.736 -10.247 -15.999 1.00 96.94 113 VAL A CA 1
ATOM 900 C C . VAL A 1 113 ? 0.316 -9.674 -14.647 1.00 96.94 113 VAL A C 1
ATOM 902 O O . VAL A 1 113 ? 1.053 -8.857 -14.095 1.00 96.94 113 VAL A O 1
ATOM 905 N N . PRO A 1 114 ? -0.840 -10.050 -14.079 1.00 97.56 114 PRO A N 1
ATOM 906 C CA . PRO A 1 114 ? -1.222 -9.557 -12.766 1.00 97.56 114 PRO A CA 1
ATOM 907 C C . PRO A 1 114 ? -0.445 -10.274 -11.660 1.00 97.56 114 PRO A C 1
ATOM 909 O O . PRO A 1 114 ? -0.097 -11.450 -11.773 1.00 97.56 114 PRO A O 1
ATOM 912 N N . ILE A 1 115 ? -0.212 -9.577 -10.550 1.00 97.56 115 ILE A N 1
ATOM 913 C CA . ILE A 1 115 ? 0.304 -10.174 -9.317 1.00 97.56 115 ILE A CA 1
ATOM 914 C C . ILE A 1 115 ? -0.474 -9.674 -8.107 1.00 97.56 115 ILE A C 1
ATOM 916 O O . ILE A 1 115 ? -0.806 -8.496 -8.011 1.00 97.56 115 ILE A O 1
ATOM 920 N N . ASP A 1 116 ? -0.724 -10.565 -7.152 1.00 94.44 116 ASP A N 1
ATOM 921 C CA . ASP A 1 116 ? -1.389 -10.241 -5.890 1.00 94.44 116 ASP A CA 1
ATOM 922 C C . ASP A 1 116 ? -0.424 -9.573 -4.887 1.00 94.44 116 ASP A C 1
ATOM 924 O O . ASP A 1 116 ? 0.002 -10.152 -3.883 1.00 94.44 116 ASP A O 1
ATOM 928 N N . VAL A 1 117 ? 0.007 -8.361 -5.244 1.00 95.31 117 VAL A N 1
ATOM 929 C CA . VAL A 1 117 ? 0.805 -7.440 -4.427 1.00 95.31 117 VAL A CA 1
ATOM 930 C C . VAL A 1 117 ? 0.311 -6.024 -4.719 1.00 95.31 117 VAL A C 1
ATOM 932 O O . VAL A 1 117 ? 0.340 -5.587 -5.869 1.00 95.31 117 VAL A O 1
ATOM 935 N N . GLY A 1 118 ? -0.125 -5.292 -3.694 1.00 92.25 118 GLY A N 1
ATOM 936 C CA . GLY A 1 118 ? -0.529 -3.890 -3.804 1.00 92.25 118 GLY A CA 1
ATOM 937 C C . GLY A 1 118 ? 0.455 -2.921 -3.151 1.00 92.25 118 GLY A C 1
ATOM 938 O O . GLY A 1 118 ? 1.392 -3.309 -2.455 1.00 92.25 118 GLY A O 1
ATOM 939 N N . SER A 1 119 ? 0.219 -1.617 -3.311 1.00 89.88 119 SER A N 1
ATOM 940 C CA . SER A 1 119 ? 1.043 -0.574 -2.677 1.00 89.88 119 SER A CA 1
ATOM 941 C C . SER A 1 119 ? 1.087 -0.646 -1.146 1.00 89.88 119 SER A C 1
ATOM 943 O O . SER 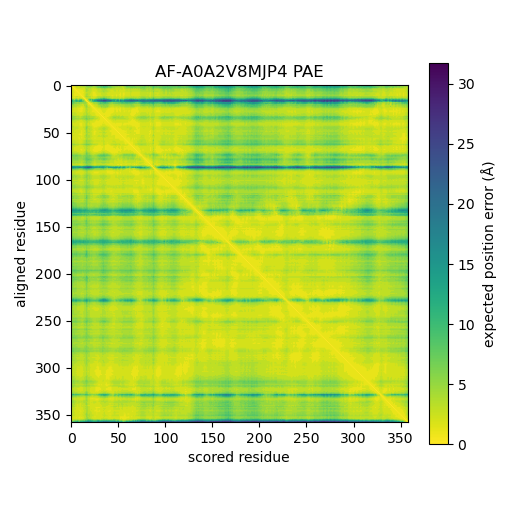A 1 119 ? 2.070 -0.203 -0.542 1.00 89.88 119 SER A O 1
ATOM 945 N N . GLY A 1 120 ? 0.038 -1.180 -0.512 1.00 90.25 120 GLY A N 1
ATOM 946 C CA . GLY A 1 120 ? -0.026 -1.348 0.942 1.00 90.25 120 GLY A CA 1
ATOM 947 C C . GLY A 1 120 ? 0.864 -2.483 1.467 1.00 90.25 120 GLY A C 1
ATOM 948 O O . GLY A 1 120 ? 1.361 -2.401 2.587 1.00 90.25 120 GLY A O 1
ATOM 949 N N . ASP A 1 121 ? 1.162 -3.488 0.638 1.00 92.94 121 ASP A N 1
ATOM 950 C CA . ASP A 1 121 ? 1.910 -4.695 1.014 1.00 92.94 121 ASP A CA 1
ATOM 951 C C . ASP A 1 121 ? 3.408 -4.453 1.258 1.00 92.94 121 ASP A C 1
ATOM 953 O O . ASP A 1 121 ? 4.133 -5.355 1.670 1.00 92.94 121 ASP A O 1
ATOM 957 N N . TRP A 1 122 ? 3.909 -3.246 1.006 1.00 94.44 122 TRP A N 1
ATOM 958 C CA . TRP A 1 122 ? 5.331 -2.892 1.113 1.00 94.44 122 TRP A CA 1
ATOM 959 C C . TRP A 1 122 ? 5.712 -2.269 2.462 1.00 94.44 122 TRP A C 1
ATOM 961 O O . TRP A 1 122 ? 6.725 -1.567 2.556 1.00 94.44 122 TRP A O 1
ATOM 971 N N . GLY A 1 123 ? 4.885 -2.485 3.490 1.00 92.62 123 GLY A N 1
ATOM 972 C CA . GLY A 1 123 ? 5.138 -2.028 4.855 1.00 92.62 123 GLY A CA 1
ATOM 973 C C . GLY A 1 123 ? 6.418 -2.622 5.453 1.00 92.62 123 GLY A C 1
ATOM 974 O O . GLY A 1 123 ? 6.840 -3.726 5.095 1.00 92.62 123 GLY A O 1
ATOM 975 N N . ASP A 1 124 ? 7.041 -1.871 6.361 1.00 93.06 124 ASP A N 1
ATOM 976 C CA . ASP A 1 124 ? 8.230 -2.296 7.100 1.00 93.06 124 ASP A CA 1
ATOM 977 C C . ASP A 1 124 ? 7.820 -2.871 8.467 1.00 93.06 124 ASP A C 1
ATOM 979 O O . ASP A 1 124 ? 7.445 -2.101 9.356 1.00 93.06 124 ASP A O 1
ATOM 983 N N . PRO A 1 125 ? 7.878 -4.202 8.669 1.00 93.19 125 PRO A N 1
ATOM 984 C CA . PRO A 1 125 ? 7.437 -4.827 9.917 1.00 93.19 125 PRO A CA 1
ATOM 985 C C . PRO A 1 125 ? 8.257 -4.396 11.142 1.00 93.19 125 PRO A C 1
ATOM 987 O O . PRO A 1 125 ? 7.804 -4.595 12.270 1.00 93.19 125 PRO A O 1
ATOM 990 N N . ALA A 1 126 ? 9.450 -3.819 10.950 1.00 91.69 126 ALA A N 1
ATOM 991 C CA . ALA A 1 126 ? 10.281 -3.331 12.046 1.00 91.69 126 ALA A CA 1
ATOM 992 C C . ALA A 1 126 ? 9.753 -2.021 12.660 1.00 91.69 126 ALA A C 1
ATOM 994 O O . ALA A 1 126 ? 10.078 -1.713 13.805 1.00 91.69 126 ALA A O 1
ATOM 995 N N . LEU A 1 127 ? 8.925 -1.265 11.929 1.00 89.06 127 LEU A N 1
ATOM 996 C CA . LEU A 1 127 ? 8.337 -0.010 12.414 1.00 89.06 127 LEU A CA 1
ATOM 997 C C . LEU A 1 127 ? 7.067 -0.224 13.251 1.00 89.06 127 LEU A C 1
ATOM 999 O O . LEU A 1 127 ? 6.681 0.654 14.020 1.00 89.06 127 LEU A O 1
ATOM 1003 N N . PHE A 1 128 ? 6.442 -1.396 13.131 1.00 92.00 128 PHE A N 1
ATOM 1004 C CA . PHE A 1 128 ? 5.161 -1.729 13.753 1.00 92.00 128 PHE A CA 1
ATOM 1005 C C . PHE A 1 128 ? 5.340 -2.938 14.661 1.00 92.00 128 PHE A C 1
ATOM 1007 O O . PHE A 1 128 ? 5.227 -4.099 14.254 1.00 92.00 128 PHE A O 1
ATOM 1014 N N . LEU A 1 129 ? 5.705 -2.644 15.904 1.00 94.38 129 LEU A N 1
ATOM 1015 C CA . LEU A 1 129 ? 5.965 -3.645 16.928 1.00 94.38 129 LEU A CA 1
ATOM 1016 C C . LEU A 1 129 ? 4.696 -3.909 17.743 1.00 94.38 129 LEU A C 1
ATOM 1018 O O . LEU A 1 129 ? 3.937 -2.974 18.005 1.00 94.38 129 LEU A O 1
ATOM 1022 N N . PRO A 1 130 ? 4.463 -5.161 18.167 1.00 94.75 130 PRO A N 1
ATOM 1023 C CA . PRO A 1 130 ? 3.309 -5.479 18.980 1.00 94.75 130 PRO A CA 1
ATOM 1024 C C . PRO A 1 130 ? 3.423 -4.862 20.371 1.00 94.75 130 PRO A C 1
ATOM 1026 O O . PRO A 1 130 ? 4.514 -4.534 20.850 1.00 94.75 130 PRO A O 1
ATOM 1029 N N . ARG A 1 131 ? 2.279 -4.749 21.049 1.00 93.81 131 ARG A N 1
ATOM 1030 C CA . ARG A 1 131 ? 2.243 -4.378 22.465 1.00 93.81 131 ARG A CA 1
ATOM 1031 C C . ARG A 1 131 ? 3.091 -5.346 23.286 1.00 93.81 131 ARG A C 1
ATOM 1033 O O . ARG A 1 131 ? 3.080 -6.552 23.047 1.00 93.81 131 ARG A O 1
ATOM 1040 N N . ALA A 1 132 ? 3.797 -4.805 24.277 1.00 89.50 132 ALA A N 1
ATOM 1041 C CA . ALA A 1 132 ? 4.583 -5.605 25.206 1.00 89.50 132 ALA A CA 1
ATOM 1042 C C . ALA A 1 132 ? 3.712 -6.672 25.891 1.00 89.50 132 ALA A C 1
ATOM 1044 O O . ALA A 1 132 ? 2.607 -6.383 26.360 1.00 89.50 132 ALA A O 1
ATOM 1045 N N . THR A 1 133 ? 4.228 -7.899 25.963 1.00 85.75 133 THR A N 1
ATOM 1046 C CA . THR A 1 133 ? 3.547 -9.037 26.587 1.00 85.75 133 THR A CA 1
ATOM 1047 C C . THR A 1 133 ? 3.128 -8.706 28.020 1.00 85.75 133 THR A C 1
ATOM 1049 O O . THR A 1 133 ? 3.904 -8.146 28.789 1.00 85.75 133 THR A O 1
ATOM 1052 N N . GLY A 1 134 ? 1.890 -9.046 28.383 1.00 82.25 134 GLY A N 1
ATOM 1053 C CA . GLY A 1 134 ? 1.345 -8.807 29.724 1.00 82.25 134 GLY A CA 1
ATOM 1054 C C . GLY A 1 134 ? 0.852 -7.379 29.983 1.00 82.25 134 GLY A C 1
ATOM 1055 O O . GLY A 1 134 ? 0.200 -7.153 31.000 1.00 82.25 134 GLY A O 1
ATOM 1056 N N . LYS A 1 135 ? 1.081 -6.421 29.072 1.00 89.25 135 LYS A N 1
ATOM 1057 C CA . LYS A 1 135 ? 0.499 -5.078 29.187 1.00 89.25 135 LYS A CA 1
ATOM 1058 C C . LYS A 1 135 ? -0.953 -5.079 28.672 1.00 89.25 135 LYS A C 1
ATOM 1060 O O . LYS A 1 135 ? -1.181 -5.462 27.516 1.00 89.25 135 LYS A O 1
ATOM 1065 N N . PRO A 1 136 ? -1.940 -4.630 29.472 1.00 89.69 136 PRO A N 1
ATOM 1066 C CA . PRO A 1 136 ? -3.306 -4.461 28.990 1.00 89.69 136 PRO A CA 1
ATOM 1067 C C . PRO A 1 136 ? -3.379 -3.338 27.948 1.00 89.69 136 PRO A C 1
ATOM 1069 O O . PRO A 1 136 ? -2.637 -2.360 28.023 1.00 89.69 136 PRO A O 1
ATOM 1072 N N . ALA A 1 137 ? -4.288 -3.480 26.983 1.00 93.19 137 ALA A N 1
ATOM 1073 C CA . ALA A 1 137 ? -4.564 -2.436 26.000 1.00 93.19 137 ALA A CA 1
ATOM 1074 C C . ALA A 1 137 ? -5.195 -1.202 26.668 1.00 93.19 137 ALA A C 1
ATOM 1076 O O . ALA A 1 137 ? -6.099 -1.329 27.507 1.00 93.19 137 ALA A O 1
ATOM 1077 N N . SER A 1 138 ? -4.764 -0.009 26.261 1.00 94.12 138 SER A N 1
ATOM 1078 C CA . SER A 1 138 ? -5.344 1.256 26.735 1.00 94.12 138 SER A CA 1
ATOM 1079 C C . SER A 1 138 ? -6.597 1.642 25.953 1.00 94.12 138 SER A C 1
ATOM 1081 O O . SER A 1 138 ? -7.484 2.279 26.514 1.00 94.12 138 SER A O 1
ATOM 1083 N N . CYS A 1 139 ? -6.702 1.206 24.695 1.00 96.31 139 CYS A N 1
ATOM 1084 C CA . CYS A 1 139 ? -7.856 1.460 23.837 1.00 96.31 139 CYS A CA 1
ATOM 1085 C C . CYS A 1 139 ? -8.529 0.147 23.430 1.00 96.31 139 CYS A C 1
ATOM 1087 O O . CYS A 1 139 ? -7.871 -0.863 23.179 1.00 96.31 139 CYS A O 1
ATOM 1089 N N . ASP A 1 140 ? -9.853 0.160 23.347 1.00 98.44 140 ASP A N 1
ATOM 1090 C CA . ASP A 1 140 ? -10.616 -0.928 22.747 1.00 98.44 140 ASP A CA 1
ATOM 1091 C C . ASP A 1 140 ? -10.548 -0.829 21.222 1.00 98.44 140 ASP A C 1
ATOM 1093 O O . ASP A 1 140 ? -10.198 -1.805 20.565 1.00 98.44 140 ASP A O 1
ATOM 1097 N N . VAL A 1 141 ? -10.781 0.359 20.662 1.00 98.75 141 VAL A N 1
ATOM 1098 C CA . VAL A 1 141 ? -10.836 0.581 19.209 1.00 98.75 141 VAL A CA 1
ATOM 1099 C C . VAL A 1 141 ? -9.881 1.698 18.789 1.00 98.75 141 VAL A C 1
ATOM 1101 O O . VAL A 1 141 ? -9.760 2.705 19.481 1.00 98.75 141 VAL A O 1
ATOM 1104 N N . VAL A 1 142 ? -9.237 1.553 17.633 1.00 98.81 142 VAL A N 1
ATOM 1105 C CA . VAL A 1 142 ? -8.521 2.640 16.954 1.00 98.81 142 VAL A CA 1
ATOM 1106 C C . VAL A 1 142 ? -9.017 2.804 15.526 1.00 98.81 142 VAL A C 1
ATOM 1108 O O . VAL A 1 142 ? -9.320 1.830 14.838 1.00 98.81 142 VAL A O 1
ATOM 1111 N N . MET A 1 143 ? -9.071 4.045 15.060 1.00 98.44 143 MET A N 1
ATOM 1112 C CA . MET A 1 143 ? -9.323 4.365 13.662 1.00 98.44 143 MET A CA 1
ATOM 1113 C C . MET A 1 143 ? -8.259 5.346 13.174 1.00 98.44 143 MET A C 1
ATOM 1115 O O . MET A 1 143 ? -8.174 6.474 13.659 1.00 98.44 143 MET A O 1
ATOM 1119 N N . VAL A 1 144 ? -7.432 4.893 12.228 1.00 97.19 144 VAL A N 1
ATOM 1120 C CA . VAL A 1 144 ? -6.397 5.712 11.581 1.00 97.19 144 VAL A CA 1
ATOM 1121 C C . VAL A 1 144 ? -6.932 6.186 10.237 1.00 97.19 144 VAL A C 1
ATOM 1123 O O . VAL A 1 144 ? -6.946 5.432 9.260 1.00 97.19 144 VAL A O 1
ATOM 1126 N N . ALA A 1 145 ? -7.419 7.420 10.199 1.00 95.81 145 ALA A N 1
ATOM 1127 C CA . ALA A 1 145 ? -8.120 7.978 9.058 1.00 95.81 145 ALA A CA 1
ATOM 1128 C C . ALA A 1 145 ? -8.069 9.510 9.066 1.00 95.81 145 ALA A C 1
ATOM 1130 O O . ALA A 1 145 ? -8.298 10.141 10.090 1.00 95.81 145 ALA A O 1
ATOM 1131 N N . ALA A 1 146 ? -7.819 10.111 7.901 1.00 95.62 146 ALA A N 1
ATOM 1132 C CA . ALA A 1 146 ? -7.985 11.551 7.717 1.00 95.62 146 ALA A CA 1
ATOM 1133 C C . ALA A 1 146 ? -9.440 11.977 7.975 1.00 95.62 146 ALA A C 1
ATOM 1135 O O . ALA A 1 146 ? -10.363 11.184 7.786 1.00 95.62 146 ALA A O 1
ATOM 1136 N N . TRP A 1 147 ? -9.668 13.223 8.369 1.00 97.50 147 TRP A N 1
ATOM 1137 C CA . TRP A 1 147 ? -11.006 13.745 8.626 1.00 97.50 147 TRP A CA 1
ATOM 1138 C C . TRP A 1 147 ? -11.718 14.011 7.308 1.00 97.50 147 TRP A C 1
ATOM 1140 O O . TRP A 1 147 ? -11.635 15.109 6.786 1.00 97.50 147 TRP A O 1
ATOM 1150 N N . ASP A 1 148 ? -12.407 13.001 6.782 1.00 95.31 148 ASP A N 1
ATOM 1151 C CA . ASP A 1 148 ? -13.087 13.049 5.486 1.00 95.31 148 ASP A CA 1
ATOM 1152 C C . ASP A 1 148 ? -14.383 12.203 5.532 1.00 95.31 148 ASP A C 1
ATOM 1154 O O . ASP A 1 148 ? -14.388 11.133 6.167 1.00 95.31 148 ASP A O 1
ATOM 1158 N N . PRO A 1 149 ? -15.478 12.614 4.855 1.00 94.12 149 PRO A N 1
ATOM 1159 C CA . PRO A 1 149 ? -16.699 11.809 4.745 1.00 94.12 149 PRO A CA 1
ATOM 1160 C C . PRO A 1 149 ? -16.461 10.372 4.254 1.00 94.12 149 PRO A C 1
ATOM 1162 O O . PRO A 1 149 ? -17.089 9.433 4.745 1.00 94.12 149 PRO A O 1
ATOM 1165 N N . LEU A 1 150 ? -15.527 10.173 3.318 1.00 94.06 150 LEU A N 1
ATOM 1166 C CA . LEU A 1 150 ? -15.169 8.875 2.740 1.00 94.06 150 LEU A CA 1
ATOM 1167 C C . LEU A 1 150 ? -14.612 7.906 3.779 1.00 94.06 150 LEU A C 1
ATOM 1169 O O . LEU A 1 150 ? -14.657 6.696 3.554 1.00 94.06 150 LEU A O 1
ATOM 1173 N N . LYS A 1 151 ? -14.093 8.403 4.909 1.00 96.12 151 LYS A N 1
ATOM 1174 C CA . LYS A 1 151 ? -13.587 7.567 6.004 1.00 96.12 151 LYS A CA 1
ATOM 1175 C C . LYS A 1 151 ? -14.689 7.056 6.924 1.00 96.12 151 LYS A C 1
ATOM 1177 O O . LYS A 1 151 ? -14.470 6.058 7.600 1.00 96.12 151 LYS A O 1
ATOM 1182 N N . ARG A 1 152 ? -15.883 7.663 6.882 1.00 97.31 152 ARG A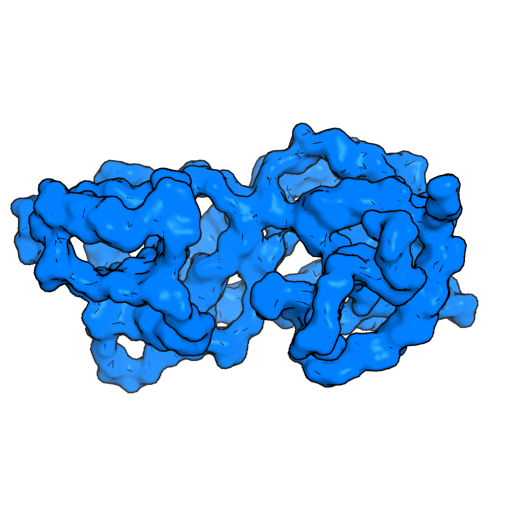 N 1
ATOM 1183 C CA . ARG A 1 152 ? -17.114 7.154 7.515 1.00 97.31 152 ARG A CA 1
ATOM 1184 C C . ARG A 1 152 ? -17.026 7.010 9.040 1.00 97.31 152 ARG A C 1
ATOM 1186 O O . ARG A 1 152 ? -17.549 6.056 9.609 1.00 97.31 152 ARG A O 1
ATOM 1193 N N . HIS A 1 153 ? -16.426 8.000 9.707 1.00 98.25 153 HIS A N 1
ATOM 1194 C CA . HIS A 1 153 ? -16.384 8.108 11.177 1.00 98.25 153 HIS A CA 1
ATOM 1195 C C . HIS A 1 153 ? -17.768 7.968 11.824 1.00 98.25 153 HIS A C 1
ATOM 1197 O O . HIS A 1 153 ? -17.917 7.314 12.851 1.00 98.25 153 HIS A O 1
ATOM 1203 N N . GLU A 1 154 ? -18.797 8.527 11.187 1.00 97.88 154 GLU A N 1
ATOM 1204 C CA . GLU A 1 154 ? -20.172 8.453 11.676 1.00 97.88 154 GLU A CA 1
ATOM 1205 C C . GLU A 1 154 ? -20.701 7.012 11.785 1.00 97.88 154 GLU A C 1
ATOM 1207 O O . GLU A 1 154 ? -21.400 6.693 12.744 1.00 97.88 154 GLU A O 1
ATOM 1212 N N . VAL A 1 155 ? -20.310 6.110 10.875 1.00 98.50 155 VAL A N 1
ATOM 1213 C CA . VAL A 1 155 ? -20.694 4.686 10.945 1.00 98.50 155 VAL A CA 1
ATOM 1214 C C . VAL A 1 155 ? -20.110 4.039 12.201 1.00 98.50 155 VAL A C 1
ATOM 1216 O O . VAL A 1 155 ? -20.804 3.304 12.906 1.00 98.50 155 VAL A O 1
ATOM 1219 N N . PHE A 1 156 ? -18.856 4.360 12.538 1.00 98.69 156 PHE A N 1
ATOM 1220 C CA . PHE A 1 156 ? -18.261 3.912 13.794 1.00 98.69 156 PHE A CA 1
ATOM 1221 C C . PHE A 1 156 ? -18.995 4.494 15.008 1.00 98.69 156 PHE A C 1
ATOM 1223 O O . PHE A 1 156 ? -19.312 3.754 15.938 1.00 98.69 156 PHE A O 1
ATOM 1230 N N . PHE A 1 157 ? -19.318 5.788 15.003 1.00 98.62 157 PHE A N 1
ATOM 1231 C CA . PHE A 1 157 ? -20.015 6.422 16.126 1.00 98.62 157 PHE A CA 1
ATOM 1232 C C . PHE A 1 157 ? -21.417 5.844 16.340 1.00 98.62 157 PHE A C 1
ATOM 1234 O O . PHE A 1 157 ? -21.800 5.574 17.479 1.00 98.62 157 PHE A O 1
ATOM 1241 N N . ALA A 1 158 ? -22.147 5.542 15.266 1.00 98.38 158 ALA A N 1
ATOM 1242 C CA . ALA A 1 158 ? -23.421 4.838 15.348 1.00 98.38 158 ALA A CA 1
ATOM 1243 C C . ALA A 1 158 ? -23.267 3.445 15.987 1.00 98.38 158 ALA A C 1
ATOM 1245 O O . ALA A 1 158 ? -24.037 3.092 16.887 1.00 98.38 158 ALA A O 1
ATOM 1246 N N . ALA A 1 159 ? -22.245 2.678 15.591 1.00 98.50 159 ALA A N 1
ATOM 1247 C CA . ALA A 1 159 ? -21.953 1.367 16.171 1.00 98.50 159 ALA A CA 1
ATOM 1248 C C . ALA A 1 159 ? -21.544 1.452 17.655 1.00 98.50 159 ALA A C 1
ATOM 1250 O O . ALA A 1 159 ? -22.058 0.698 18.484 1.00 98.50 159 ALA A O 1
ATOM 1251 N N . ALA A 1 160 ? -20.684 2.405 18.022 1.00 98.50 160 ALA A N 1
ATOM 1252 C CA . ALA A 1 160 ? -20.270 2.637 19.406 1.00 98.50 160 ALA A CA 1
ATOM 1253 C C . ALA A 1 160 ? -21.450 3.074 20.296 1.00 98.50 160 ALA A C 1
ATOM 1255 O O . ALA A 1 160 ? -21.633 2.552 21.398 1.00 98.50 160 ALA A O 1
ATOM 1256 N N . ALA A 1 161 ? -22.313 3.969 19.805 1.00 97.88 161 ALA A N 1
ATOM 1257 C CA . ALA A 1 161 ? -23.526 4.379 20.511 1.00 97.88 161 ALA A CA 1
ATOM 1258 C C . ALA A 1 161 ? -24.538 3.228 20.651 1.00 97.88 161 ALA A C 1
ATOM 1260 O O . ALA A 1 161 ? -25.257 3.146 21.652 1.00 97.88 161 ALA A O 1
ATOM 1261 N N . ARG A 1 162 ? -24.603 2.314 19.672 1.00 97.50 162 ARG A N 1
ATOM 1262 C CA . ARG A 1 162 ? -25.403 1.084 19.766 1.00 97.50 162 ARG A CA 1
ATOM 1263 C C . ARG A 1 162 ? -24.872 0.163 20.864 1.00 97.50 162 ARG A C 1
ATOM 1265 O O . ARG A 1 162 ? -25.666 -0.257 21.701 1.00 97.50 162 ARG A O 1
ATOM 1272 N N . LEU A 1 163 ? -23.561 -0.082 20.919 1.00 97.31 163 LEU A N 1
ATOM 1273 C CA . LEU A 1 163 ? -22.929 -0.889 21.973 1.00 97.31 163 LEU A CA 1
ATOM 1274 C C . LEU A 1 163 ? -23.193 -0.322 23.373 1.00 97.31 163 LEU A C 1
ATOM 1276 O O . LEU A 1 163 ? -23.630 -1.058 24.259 1.00 97.31 163 LEU A O 1
ATOM 1280 N N . LYS A 1 164 ? -23.041 0.996 23.543 1.00 96.25 164 LYS A N 1
ATOM 1281 C CA . LYS A 1 164 ? -23.332 1.690 24.806 1.00 96.25 164 LYS A CA 1
ATOM 1282 C C . LYS A 1 164 ? -24.785 1.508 25.254 1.00 96.25 164 LYS A C 1
ATOM 1284 O O . LYS A 1 164 ? -25.026 1.290 26.434 1.00 96.25 164 LYS A O 1
ATOM 1289 N N . ARG A 1 165 ? -25.752 1.606 24.332 1.00 94.62 165 ARG A N 1
ATOM 1290 C CA . ARG A 1 165 ? -27.191 1.552 24.660 1.00 94.62 165 ARG A CA 1
ATOM 1291 C C . ARG A 1 165 ? -27.752 0.139 24.799 1.00 94.62 165 ARG A C 1
ATOM 1293 O O . ARG A 1 165 ? -28.609 -0.073 25.642 1.00 94.62 165 ARG A O 1
ATOM 1300 N N . GLN A 1 166 ? -27.336 -0.792 23.942 1.00 92.50 166 GLN A N 1
ATOM 1301 C CA . GLN A 1 166 ? -27.939 -2.130 23.855 1.00 92.50 166 GLN A CA 1
ATOM 1302 C C . GLN A 1 166 ? -27.183 -3.187 24.657 1.00 92.50 166 GLN A C 1
ATOM 1304 O O . GLN A 1 166 ? -27.782 -4.171 25.077 1.00 92.50 166 GLN A O 1
ATOM 1309 N N . HIS A 1 167 ? -25.880 -2.995 24.858 1.00 87.88 167 HIS A N 1
ATOM 1310 C CA . HIS A 1 167 ? -25.018 -3.963 25.536 1.00 87.88 167 HIS A CA 1
ATOM 1311 C C . HIS A 1 167 ? -24.383 -3.396 26.808 1.00 87.88 167 HIS A C 1
ATOM 1313 O O . HIS A 1 167 ? -23.511 -4.044 27.377 1.00 87.88 167 HIS A O 1
ATOM 1319 N N . GLU A 1 168 ? -24.768 -2.177 27.211 1.00 91.38 168 GLU A N 1
ATOM 1320 C CA . GLU A 1 168 ? -24.173 -1.434 28.335 1.00 91.38 168 GLU A CA 1
ATOM 1321 C C . GLU A 1 168 ? -22.633 -1.361 28.252 1.00 91.38 168 GLU A C 1
ATOM 1323 O O . GLU A 1 168 ? -21.930 -1.172 29.244 1.00 91.38 168 GLU A O 1
ATOM 1328 N N . GLN A 1 169 ? -22.091 -1.494 27.036 1.00 93.12 169 GLN A N 1
ATOM 1329 C CA . GLN A 1 169 ? -20.663 -1.585 26.787 1.00 93.12 169 GLN A CA 1
ATOM 1330 C C . GLN A 1 169 ? -20.145 -0.236 26.306 1.00 93.12 169 GLN A C 1
ATOM 1332 O O . GLN A 1 169 ? -20.332 0.163 25.156 1.00 93.12 169 GLN A O 1
ATOM 1337 N N . ARG A 1 170 ? -19.458 0.464 27.205 1.00 96.31 170 ARG A N 1
ATOM 1338 C CA . ARG A 1 170 ? -18.725 1.691 26.900 1.00 96.31 170 ARG A CA 1
ATOM 1339 C C . ARG A 1 170 ? -17.359 1.341 26.309 1.00 96.31 170 ARG A C 1
ATOM 1341 O O . ARG A 1 170 ? -16.630 0.546 26.897 1.00 96.31 170 ARG A O 1
ATOM 1348 N N . LEU A 1 171 ? -17.005 1.945 25.178 1.00 97.62 171 LEU A N 1
ATOM 1349 C CA . LEU A 1 171 ? -15.702 1.748 24.540 1.00 97.62 171 LEU A CA 1
ATOM 1350 C C . LEU A 1 171 ? -14.739 2.865 24.942 1.00 97.62 171 LEU A C 1
ATOM 1352 O O . LEU A 1 171 ? -15.156 4.005 25.115 1.00 97.62 171 LEU A O 1
ATOM 1356 N N . ARG A 1 172 ? -13.444 2.568 25.040 1.00 98.25 172 ARG A N 1
ATOM 1357 C CA . ARG A 1 172 ? -12.387 3.588 24.947 1.00 98.25 172 ARG A CA 1
ATOM 1358 C C . ARG A 1 172 ? -11.797 3.526 23.552 1.00 98.25 172 ARG A C 1
ATOM 1360 O O . ARG A 1 172 ? -11.352 2.453 23.143 1.00 98.25 172 ARG A O 1
ATOM 1367 N N . PHE A 1 173 ? -11.787 4.625 22.812 1.00 98.44 173 PHE A N 1
ATOM 1368 C CA . PHE A 1 173 ? -11.301 4.597 21.439 1.00 98.44 173 PHE A CA 1
ATOM 1369 C C . PHE A 1 173 ? -10.441 5.796 21.062 1.00 98.44 173 PHE A C 1
ATOM 1371 O O . PHE A 1 173 ? -10.628 6.902 21.562 1.00 98.44 173 PHE A O 1
ATOM 1378 N N . ALA A 1 174 ? -9.497 5.546 20.158 1.00 98.56 174 ALA A N 1
ATOM 1379 C CA . ALA A 1 174 ? -8.582 6.543 19.627 1.00 98.56 174 ALA A CA 1
ATOM 1380 C C . ALA A 1 174 ? -8.906 6.845 18.160 1.00 98.56 174 ALA A C 1
ATOM 1382 O O . ALA A 1 174 ? -9.006 5.933 17.335 1.00 98.56 174 ALA A O 1
ATOM 1383 N N . LEU A 1 175 ? -9.023 8.127 17.825 1.00 98.62 175 LEU A N 1
ATOM 1384 C CA . LEU A 1 175 ? -9.100 8.605 16.445 1.00 98.62 175 LEU A CA 1
ATOM 1385 C C . LEU A 1 175 ? -7.778 9.273 16.094 1.00 98.62 175 LEU A C 1
ATOM 1387 O O . LEU A 1 175 ? -7.324 10.157 16.817 1.00 98.62 175 LEU A O 1
ATOM 1391 N N . ILE A 1 176 ? -7.158 8.853 14.996 1.00 98.25 176 ILE A N 1
ATOM 1392 C CA . ILE A 1 176 ? -5.872 9.382 14.543 1.00 98.25 176 ILE A CA 1
ATOM 1393 C C . ILE A 1 176 ? -6.031 9.878 13.114 1.00 98.25 176 ILE A C 1
ATOM 1395 O O . ILE A 1 176 ? -6.264 9.073 12.212 1.00 98.25 176 ILE A O 1
ATOM 1399 N N . GLY A 1 177 ? -5.860 11.178 12.899 1.00 96.75 177 GLY A N 1
ATOM 1400 C CA . GLY A 1 177 ? -6.122 11.779 11.598 1.00 96.75 177 GLY A CA 1
ATOM 1401 C C . GLY A 1 177 ? -5.471 13.135 11.387 1.00 96.75 177 GLY A C 1
ATOM 1402 O O . GLY A 1 177 ? -4.550 13.539 12.097 1.00 96.75 177 GLY A O 1
ATOM 1403 N N . TYR A 1 178 ? -5.930 13.798 10.340 1.00 96.69 178 TYR A N 1
ATOM 1404 C CA . TYR A 1 178 ? -5.542 15.135 9.911 1.00 96.69 178 TYR A CA 1
ATOM 1405 C C . TYR A 1 178 ? -6.654 15.684 9.014 1.00 96.69 178 TYR A C 1
ATOM 1407 O O . TYR A 1 178 ? -7.415 14.901 8.438 1.00 96.69 178 TYR A O 1
ATOM 1415 N N . ASP A 1 179 ? -6.741 17.004 8.884 1.00 97.00 179 ASP A N 1
ATOM 1416 C CA . ASP A 1 179 ? -7.762 17.667 8.071 1.00 97.00 179 ASP A CA 1
ATOM 1417 C C . ASP A 1 179 ? -7.702 17.226 6.597 1.00 97.00 179 ASP A C 1
ATOM 1419 O O . ASP A 1 179 ? -6.670 17.355 5.933 1.00 97.00 179 ASP A O 1
ATOM 1423 N N . LEU A 1 180 ? -8.823 16.720 6.070 1.00 93.69 180 LEU A N 1
ATOM 1424 C CA . LEU A 1 180 ? -8.981 16.383 4.652 1.00 93.69 180 LEU A CA 1
ATOM 1425 C C . LEU A 1 180 ? -10.449 16.498 4.226 1.00 93.69 180 LEU A C 1
ATOM 1427 O O . LEU A 1 180 ? -11.200 15.536 4.230 1.00 93.69 180 LEU A O 1
ATOM 1431 N N . GLY A 1 181 ? -10.889 17.693 3.854 1.00 93.69 181 GLY A N 1
ATOM 1432 C CA . GLY A 1 181 ? -12.295 17.935 3.514 1.00 93.69 181 GLY A CA 1
ATOM 1433 C C . GLY A 1 181 ? -13.186 18.165 4.739 1.00 93.69 181 GLY A C 1
ATOM 1434 O O . GLY A 1 181 ? -14.090 18.995 4.653 1.00 93.69 181 GLY A O 1
ATOM 1435 N N . TRP A 1 182 ? -12.902 17.533 5.884 1.00 96.88 182 TRP A N 1
ATOM 1436 C CA . TRP A 1 182 ? -13.392 17.945 7.206 1.00 96.88 182 TRP A CA 1
ATOM 1437 C C . TRP A 1 182 ? -12.263 18.418 8.124 1.00 96.88 182 TRP A C 1
ATOM 1439 O O . TRP A 1 182 ? -11.084 18.184 7.867 1.00 96.88 182 TRP A O 1
ATOM 1449 N N . THR A 1 183 ? -12.664 19.073 9.214 1.00 97.50 183 THR A N 1
ATOM 1450 C CA . THR A 1 183 ? -11.792 19.485 10.320 1.00 97.50 183 THR A CA 1
ATOM 1451 C C . THR A 1 183 ? -12.033 18.651 11.575 1.00 97.50 183 THR A C 1
ATOM 1453 O O . THR A 1 183 ? -13.117 18.082 11.767 1.00 97.50 183 THR A O 1
ATOM 1456 N N . ARG A 1 184 ? -11.073 18.665 12.506 1.00 97.38 184 ARG A N 1
ATOM 1457 C CA . ARG A 1 184 ? -11.257 18.120 13.863 1.00 97.38 184 ARG A CA 1
ATOM 1458 C C . ARG A 1 184 ? -12.544 18.583 14.550 1.00 97.38 184 ARG A C 1
ATOM 1460 O O . ARG A 1 184 ? -13.230 17.773 15.169 1.00 97.38 184 ARG A O 1
ATOM 1467 N N . ALA A 1 185 ? -12.905 19.862 14.426 1.00 97.88 185 ALA A N 1
ATOM 1468 C CA . ALA A 1 185 ? -14.094 20.417 15.077 1.00 97.88 185 ALA A CA 1
ATOM 1469 C C . ALA A 1 185 ? -15.394 19.735 14.610 1.00 97.88 185 ALA A C 1
ATOM 1471 O O . ALA A 1 185 ? -16.321 19.552 15.403 1.00 97.88 185 ALA A O 1
ATOM 1472 N N . GLN A 1 186 ? -15.454 19.312 13.342 1.00 97.62 186 GLN A N 1
ATOM 1473 C CA . GLN A 1 186 ? -16.587 18.554 12.806 1.00 97.62 186 GLN A CA 1
ATOM 1474 C C . GLN A 1 186 ? -16.638 17.133 13.381 1.00 97.62 186 GLN A C 1
ATOM 1476 O O . GLN A 1 186 ? -17.718 16.663 13.734 1.00 97.62 186 GLN A O 1
ATOM 1481 N N . ILE A 1 187 ? -15.488 16.472 13.555 1.00 98.19 187 ILE A N 1
ATOM 1482 C CA . ILE A 1 187 ? -15.407 15.165 14.231 1.00 98.19 187 ILE A CA 1
ATOM 1483 C C . ILE A 1 187 ? -15.868 15.275 15.690 1.00 98.19 187 ILE A C 1
ATOM 1485 O O . ILE A 1 187 ? -16.669 14.463 16.150 1.00 98.19 187 ILE A O 1
ATOM 1489 N N . GLU A 1 188 ? -15.434 16.308 16.411 1.00 98.31 188 GLU A N 1
ATOM 1490 C CA . GLU A 1 188 ? -15.871 16.567 17.788 1.00 98.31 188 GLU A CA 1
ATOM 1491 C C . GLU A 1 188 ? -17.374 16.870 17.876 1.00 98.31 188 GLU A C 1
ATOM 1493 O O . GLU A 1 188 ? -18.042 16.452 18.822 1.00 98.31 188 GLU A O 1
ATOM 1498 N N . GLN A 1 189 ? -17.935 17.569 16.886 1.00 98.12 189 GLN A N 1
ATOM 1499 C CA . GLN A 1 189 ? -19.377 17.791 16.801 1.00 98.12 189 GLN A CA 1
ATOM 1500 C C . GLN A 1 189 ? -20.144 16.483 16.580 1.00 98.12 189 GLN A C 1
ATOM 1502 O O . GLN A 1 189 ? -21.159 16.271 17.242 1.00 98.12 189 GLN A O 1
ATOM 1507 N N . LEU A 1 190 ? -19.657 15.601 15.704 1.00 97.44 190 LEU A N 1
ATOM 1508 C CA . LEU A 1 190 ? -20.240 14.273 15.515 1.00 97.44 190 LEU A CA 1
ATOM 1509 C C . LEU A 1 190 ? -20.178 13.459 16.818 1.00 97.44 190 LEU A C 1
ATOM 1511 O O . LEU A 1 190 ? -21.189 12.907 17.238 1.00 97.44 190 LEU A O 1
ATOM 1515 N N . LEU A 1 191 ? -19.047 13.452 17.531 1.00 98.31 191 LEU A N 1
ATOM 1516 C CA . LEU A 1 191 ? -18.947 12.780 18.835 1.00 98.31 191 LEU A CA 1
ATOM 1517 C C . LEU A 1 191 ? -20.002 13.281 19.833 1.00 98.31 191 LEU A C 1
ATOM 1519 O O . LEU A 1 191 ? -20.616 12.460 20.517 1.00 98.31 191 LEU A O 1
ATOM 1523 N N . ARG A 1 192 ? -20.263 14.599 19.867 1.00 98.31 192 ARG A N 1
ATOM 1524 C CA . ARG A 1 192 ? -21.332 15.197 20.688 1.00 98.31 192 ARG A CA 1
ATOM 1525 C C . ARG A 1 192 ? -22.722 14.703 20.310 1.00 98.31 192 ARG A C 1
ATOM 1527 O O . ARG A 1 192 ? -23.514 14.346 21.180 1.00 98.31 192 ARG A O 1
ATOM 1534 N N . GLN A 1 193 ? -23.013 14.627 19.015 1.00 98.06 193 GLN A N 1
ATOM 1535 C CA . GLN A 1 193 ? -24.305 14.144 18.518 1.00 98.06 193 GLN A CA 1
ATOM 1536 C C . GLN A 1 193 ? -24.587 12.691 18.923 1.00 98.06 193 GLN A C 1
ATOM 1538 O O . GLN A 1 193 ? -25.735 12.346 19.195 1.00 98.06 193 GLN A O 1
ATOM 1543 N N . TYR A 1 194 ? -23.547 11.859 19.017 1.00 98.06 194 TYR A N 1
ATOM 1544 C CA . TYR A 1 194 ? -23.655 10.461 19.447 1.00 98.06 194 TYR A CA 1
ATOM 1545 C C . TYR A 1 194 ? -23.422 10.254 20.959 1.00 98.06 194 TYR A C 1
ATOM 1547 O O . TYR A 1 194 ? -23.527 9.124 21.441 1.00 98.06 194 TYR A O 1
ATOM 1555 N N . SER A 1 195 ? -23.140 11.320 21.721 1.00 97.62 195 SER A N 1
ATOM 1556 C CA . SER A 1 195 ? -22.827 11.277 23.160 1.00 97.62 195 SER A CA 1
ATOM 1557 C C . SER A 1 195 ? -21.655 10.335 23.503 1.00 97.62 195 SER A C 1
ATOM 1559 O O . SER A 1 195 ? -21.774 9.444 24.364 1.00 97.62 195 SER A O 1
ATOM 1561 N N . LEU A 1 196 ? -20.547 10.485 22.764 1.00 98.00 196 LEU A N 1
ATOM 1562 C CA . LEU A 1 196 ? -19.325 9.670 22.844 1.00 98.00 196 LEU A CA 1
ATOM 1563 C C . LEU A 1 196 ? -18.054 10.471 23.188 1.00 98.00 196 LEU A C 1
ATOM 1565 O O . LEU A 1 196 ? -16.953 9.925 23.142 1.00 98.00 196 LEU A O 1
ATOM 1569 N N . GLU A 1 197 ? -18.171 11.753 23.516 1.00 96.88 197 GLU A N 1
ATOM 1570 C CA . GLU A 1 197 ? -17.044 12.662 23.766 1.00 96.88 197 GLU A CA 1
ATOM 1571 C C . GLU A 1 197 ? -16.139 12.163 24.894 1.00 96.88 197 GLU A C 1
ATOM 1573 O O . GLU A 1 197 ? -14.924 12.304 24.845 1.00 96.88 197 GLU A O 1
ATOM 1578 N N . ASP A 1 198 ? -16.738 11.528 25.896 1.00 96.19 198 ASP A N 1
ATOM 1579 C CA . ASP A 1 198 ? -16.067 10.998 27.077 1.00 96.19 198 ASP A CA 1
ATOM 1580 C C . ASP A 1 198 ? -15.415 9.616 26.854 1.00 96.19 198 ASP A C 1
ATOM 1582 O O . ASP A 1 198 ? -14.844 9.027 27.775 1.00 96.19 198 ASP A O 1
ATOM 1586 N N . GLN A 1 199 ? -15.521 9.074 25.641 1.00 97.38 199 GLN A N 1
ATOM 1587 C CA . GLN A 1 199 ? -14.984 7.773 25.229 1.00 97.38 199 GLN A CA 1
ATOM 1588 C C . GLN A 1 199 ? -13.842 7.887 24.216 1.00 97.38 199 GLN A C 1
ATOM 1590 O O . GLN A 1 199 ? -13.190 6.883 23.923 1.00 97.38 199 GLN A O 1
ATOM 1595 N N . CYS A 1 200 ? -13.608 9.090 23.689 1.00 98.06 200 CYS A N 1
ATOM 1596 C CA . CYS A 1 200 ? -12.722 9.330 22.563 1.00 98.06 200 CYS A CA 1
ATOM 1597 C C . CYS A 1 200 ? -11.461 10.093 22.972 1.00 98.06 200 CYS A C 1
ATOM 1599 O O . CYS A 1 200 ? -11.542 11.147 23.598 1.00 98.06 200 CYS A O 1
ATOM 1601 N N . GLU A 1 201 ? -10.307 9.638 22.493 1.00 98.25 201 GLU A N 1
ATOM 1602 C CA . GLU A 1 201 ? -9.082 10.436 22.431 1.00 98.25 201 GLU A CA 1
ATOM 1603 C C . GLU A 1 201 ? -8.755 10.750 20.962 1.00 98.25 201 GLU A C 1
ATOM 1605 O O . GLU A 1 201 ? -8.653 9.843 20.135 1.00 98.25 201 GLU A O 1
ATOM 1610 N N . ILE A 1 202 ? -8.643 12.037 20.611 1.00 98.44 202 ILE A N 1
ATOM 1611 C CA . ILE A 1 202 ? -8.358 12.479 19.235 1.00 98.44 202 ILE A CA 1
ATOM 1612 C C . ILE A 1 202 ? -6.908 12.942 19.126 1.00 98.44 202 ILE A C 1
ATOM 1614 O O . ILE A 1 202 ? -6.516 13.954 19.720 1.00 98.44 202 ILE A O 1
ATOM 1618 N N . PHE A 1 203 ? -6.153 12.255 18.278 1.00 98.25 203 PHE A N 1
ATOM 1619 C CA . PHE A 1 203 ? -4.796 12.591 17.882 1.00 98.25 203 PHE A CA 1
ATOM 1620 C C . PHE A 1 203 ? -4.792 13.167 16.470 1.00 98.25 203 PHE A C 1
ATOM 1622 O O . PHE A 1 203 ? -5.375 12.595 15.549 1.00 98.25 203 PHE A O 1
ATOM 1629 N N . GLU A 1 204 ? -4.095 14.281 16.287 1.00 97.25 204 GLU A N 1
ATOM 1630 C CA . GLU A 1 204 ? -4.020 14.969 15.004 1.00 97.25 204 GLU A CA 1
ATOM 1631 C C . GLU A 1 204 ? -2.566 15.241 14.624 1.00 97.25 204 GLU A C 1
ATOM 1633 O O . GLU A 1 204 ? -1.790 15.693 15.464 1.00 97.25 204 GLU A O 1
ATOM 1638 N N . ASN A 1 205 ? -2.199 14.949 13.371 1.00 95.31 205 ASN A N 1
ATOM 1639 C CA . ASN A 1 205 ? -0.861 15.208 12.821 1.00 95.31 205 ASN A CA 1
ATOM 1640 C C . ASN A 1 205 ? 0.298 14.645 13.675 1.00 95.31 205 ASN A C 1
ATOM 1642 O O . ASN A 1 205 ? 1.378 15.231 13.756 1.00 95.31 205 ASN A O 1
ATOM 1646 N N . ILE A 1 206 ? 0.085 13.495 14.326 1.00 95.75 206 ILE A N 1
ATOM 1647 C CA . ILE A 1 206 ? 1.102 12.876 15.183 1.00 95.75 206 ILE A CA 1
ATOM 1648 C C . ILE A 1 206 ? 2.160 12.105 14.372 1.00 95.75 206 ILE A C 1
ATOM 1650 O O . ILE A 1 206 ? 1.851 11.549 13.314 1.00 95.75 206 ILE A O 1
ATOM 1654 N N . PRO A 1 207 ? 3.409 11.996 14.870 1.00 92.44 207 PRO A N 1
ATOM 1655 C CA . PRO A 1 207 ? 4.453 11.226 14.205 1.00 92.44 207 PRO A CA 1
ATOM 1656 C C . PRO A 1 207 ? 4.075 9.755 14.011 1.00 92.44 207 PRO A C 1
ATOM 1658 O O . PRO A 1 207 ? 3.467 9.130 14.881 1.00 92.44 207 PRO A O 1
ATOM 1661 N N . HIS A 1 208 ? 4.544 9.154 12.918 1.00 88.50 208 HIS A N 1
ATOM 1662 C CA . HIS A 1 208 ? 4.218 7.770 12.562 1.00 88.50 208 HIS A CA 1
ATOM 1663 C C . HIS A 1 208 ? 4.563 6.753 13.670 1.00 88.50 208 HIS A C 1
ATOM 1665 O O . HIS A 1 208 ? 3.791 5.841 13.954 1.00 88.50 208 HIS A O 1
ATOM 1671 N N . ALA A 1 209 ? 5.682 6.949 14.374 1.00 90.81 209 ALA A N 1
ATOM 1672 C CA . ALA A 1 209 ? 6.056 6.103 15.508 1.00 90.81 209 ALA A CA 1
ATOM 1673 C C . ALA A 1 209 ? 5.031 6.156 16.660 1.00 90.81 209 ALA A C 1
ATOM 1675 O O . ALA A 1 209 ? 4.847 5.169 17.370 1.00 90.81 209 ALA A O 1
ATOM 1676 N N . GLN A 1 210 ? 4.353 7.291 16.853 1.00 94.75 210 GLN A N 1
ATOM 1677 C CA . GLN A 1 210 ? 3.284 7.424 17.840 1.00 94.75 210 GLN A CA 1
ATOM 1678 C C . GLN A 1 210 ? 1.996 6.748 17.359 1.00 94.75 210 GLN A C 1
ATOM 1680 O O . GLN A 1 210 ? 1.359 6.062 18.156 1.00 94.75 210 GLN A O 1
ATOM 1685 N N . VAL A 1 211 ? 1.668 6.847 16.063 1.00 94.75 211 VAL A N 1
ATOM 1686 C CA . VAL A 1 211 ? 0.562 6.083 15.453 1.00 94.75 211 VAL A CA 1
ATOM 1687 C C . VAL A 1 211 ? 0.754 4.588 15.707 1.00 94.75 211 VAL A C 1
ATOM 1689 O O . VAL A 1 211 ? -0.127 3.949 16.274 1.00 94.75 211 VAL A O 1
ATOM 1692 N N . ALA A 1 212 ? 1.934 4.046 15.384 1.00 94.50 212 ALA A N 1
ATOM 1693 C CA . ALA A 1 212 ? 2.254 2.633 15.589 1.00 94.50 212 ALA A CA 1
ATOM 1694 C C . ALA A 1 212 ? 2.078 2.203 17.056 1.00 94.50 212 ALA A C 1
ATOM 1696 O O . ALA A 1 212 ? 1.498 1.151 17.326 1.00 94.50 212 ALA A O 1
ATOM 1697 N N . ARG A 1 213 ? 2.513 3.040 18.011 1.00 95.38 213 ARG A N 1
ATOM 1698 C CA . ARG A 1 213 ? 2.335 2.786 19.451 1.00 95.38 213 ARG A CA 1
ATOM 1699 C C . ARG A 1 213 ? 0.865 2.736 19.856 1.00 95.38 213 ARG A C 1
ATOM 1701 O O . ARG A 1 213 ? 0.491 1.812 20.567 1.00 95.38 213 ARG A O 1
ATOM 1708 N N . ILE A 1 214 ? 0.040 3.688 19.417 1.00 97.19 214 ILE A N 1
ATOM 1709 C CA . ILE A 1 214 ? -1.393 3.718 19.760 1.00 97.19 214 ILE A CA 1
ATOM 1710 C C . ILE A 1 214 ? -2.119 2.529 19.124 1.00 97.19 214 ILE A C 1
ATOM 1712 O O . ILE A 1 214 ? -2.920 1.868 19.784 1.00 97.19 214 ILE A O 1
ATOM 1716 N N . VAL A 1 215 ? -1.796 2.203 17.870 1.00 97.62 215 VAL A N 1
ATOM 1717 C C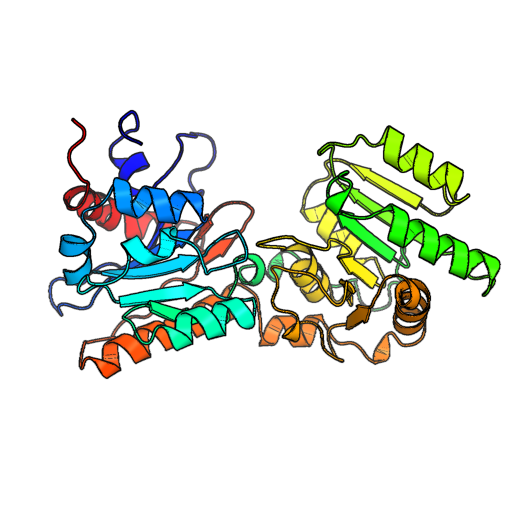A . VAL A 1 215 ? -2.356 1.039 17.175 1.00 97.62 215 VAL A CA 1
ATOM 1718 C C . VAL A 1 215 ? -1.999 -0.259 17.899 1.00 97.62 215 VAL A C 1
ATOM 1720 O O . VAL A 1 215 ? -2.885 -1.076 18.144 1.00 97.62 215 VAL A O 1
ATOM 1723 N N . ALA A 1 216 ? -0.739 -0.429 18.310 1.00 97.19 216 ALA A N 1
ATOM 1724 C CA . ALA A 1 216 ? -0.318 -1.565 19.127 1.00 97.19 216 ALA A CA 1
ATOM 1725 C C . ALA A 1 216 ? -1.018 -1.582 20.494 1.00 97.19 216 ALA A C 1
ATOM 1727 O O . ALA A 1 216 ? -1.361 -2.645 21.005 1.00 97.19 216 ALA A O 1
ATOM 1728 N N . ASP A 1 217 ? -1.281 -0.421 21.096 1.00 96.69 217 ASP A N 1
ATOM 1729 C CA . ASP A 1 217 ? -1.966 -0.317 22.390 1.00 96.69 217 ASP A CA 1
ATOM 1730 C C . ASP A 1 217 ? -3.498 -0.444 22.317 1.00 96.69 217 ASP A C 1
ATOM 1732 O O . ASP A 1 217 ? -4.178 -0.288 23.336 1.00 96.69 217 ASP A O 1
ATOM 1736 N N . SER A 1 218 ? -4.031 -0.755 21.133 1.00 98.12 218 SER A N 1
ATOM 1737 C CA . SER A 1 218 ? -5.457 -0.953 20.864 1.00 98.12 218 SER A CA 1
ATOM 1738 C C . SER A 1 218 ? -5.812 -2.439 20.733 1.00 98.12 218 SER A C 1
ATOM 1740 O O . SER A 1 218 ? -4.932 -3.286 20.550 1.00 98.12 218 SER A O 1
ATOM 1742 N N . LYS A 1 219 ? -7.099 -2.788 20.867 1.00 98.31 219 LYS A N 1
ATOM 1743 C CA . LYS A 1 219 ? -7.573 -4.177 20.697 1.00 98.31 219 LYS A CA 1
ATOM 1744 C C . LYS A 1 219 ? -8.095 -4.469 19.292 1.00 98.31 219 LYS A C 1
ATOM 1746 O O . LYS A 1 219 ? -7.981 -5.606 18.858 1.00 98.31 219 LYS A O 1
ATOM 1751 N N . VAL A 1 220 ? -8.641 -3.479 18.586 1.00 98.69 220 VAL A N 1
ATOM 1752 C CA . VAL A 1 220 ? -9.083 -3.621 17.191 1.00 98.69 220 VAL A CA 1
ATOM 1753 C C . VAL A 1 220 ? -8.891 -2.320 16.417 1.00 98.69 220 VAL A C 1
ATOM 1755 O O . VAL A 1 220 ? -9.040 -1.235 16.976 1.00 98.69 220 VAL A O 1
ATOM 1758 N N . SER A 1 221 ? -8.554 -2.428 15.134 1.00 98.75 221 SER A N 1
ATOM 1759 C CA . SER A 1 221 ? -8.379 -1.305 14.206 1.00 98.75 221 SER A CA 1
ATOM 1760 C C . SER A 1 221 ? -9.465 -1.314 13.128 1.00 98.75 221 SER A C 1
ATOM 1762 O O . SER A 1 221 ? -9.857 -2.384 12.662 1.00 98.75 221 SER A O 1
ATOM 1764 N N . LEU A 1 222 ? -9.975 -0.144 12.733 1.00 98.69 222 LEU A N 1
ATOM 1765 C CA . LEU A 1 222 ? -11.078 -0.025 11.771 1.00 98.69 222 LEU A CA 1
ATOM 1766 C C . LEU A 1 222 ? -10.636 0.569 10.425 1.00 98.69 222 LEU A C 1
ATOM 1768 O O . LEU A 1 222 ? -9.982 1.611 10.380 1.00 98.69 222 LEU A O 1
ATOM 1772 N N . LEU A 1 223 ? -11.102 -0.037 9.326 1.00 97.88 223 LEU A N 1
ATOM 1773 C CA . LEU A 1 223 ? -11.095 0.546 7.979 1.00 97.88 223 LEU A CA 1
ATOM 1774 C C . LEU A 1 223 ? -12.521 0.543 7.416 1.00 97.88 223 LEU A C 1
ATOM 1776 O O . LEU A 1 223 ? -12.988 -0.452 6.865 1.00 97.88 223 LEU A O 1
ATOM 1780 N N . LEU A 1 224 ? -13.219 1.670 7.552 1.00 98.00 224 LEU A N 1
ATOM 1781 C CA . LEU A 1 224 ? -14.633 1.779 7.169 1.00 98.00 224 LEU A CA 1
ATOM 1782 C C . LEU A 1 224 ? -14.863 2.460 5.823 1.00 98.00 224 LEU A C 1
ATOM 1784 O O . LEU A 1 224 ? -16.007 2.529 5.367 1.00 98.00 224 LEU A O 1
ATOM 1788 N N . SER A 1 225 ? -13.802 2.956 5.181 1.00 96.12 225 SER A N 1
ATOM 1789 C CA . SER A 1 225 ? -13.915 3.591 3.873 1.00 96.12 225 SER A CA 1
ATOM 1790 C C . SER A 1 225 ? -14.516 2.621 2.859 1.00 96.12 225 SER A C 1
ATOM 1792 O O . SER A 1 225 ? -14.213 1.432 2.848 1.00 96.12 225 SER A O 1
ATOM 1794 N N . GLN A 1 226 ? -15.408 3.116 2.000 1.00 94.44 226 GLN A N 1
ATOM 1795 C CA . GLN A 1 226 ? -15.970 2.280 0.934 1.00 94.44 226 GLN A CA 1
ATOM 1796 C C . GLN A 1 226 ? -14.963 2.071 -0.193 1.00 94.44 226 GLN A C 1
ATOM 1798 O O . GLN A 1 226 ? -14.994 1.052 -0.875 1.00 94.44 226 GLN A O 1
ATOM 1803 N N . ARG A 1 227 ? -14.102 3.063 -0.437 1.00 90.31 227 ARG A N 1
ATOM 1804 C CA . ARG A 1 227 ? -13.181 3.086 -1.571 1.00 90.31 227 ARG A CA 1
ATOM 1805 C C . ARG A 1 227 ? -11.893 3.782 -1.158 1.00 90.31 227 ARG A C 1
ATOM 1807 O O . ARG A 1 227 ? -11.923 4.947 -0.778 1.00 90.31 227 ARG A O 1
ATOM 1814 N N . GLU A 1 228 ? -10.777 3.074 -1.243 1.00 84.19 228 GLU A N 1
ATOM 1815 C CA . GLU A 1 228 ? -9.449 3.596 -0.933 1.00 84.19 228 GLU A CA 1
ATOM 1816 C C . GLU A 1 228 ? -8.393 2.722 -1.602 1.00 84.19 228 GLU A C 1
ATOM 1818 O O . GLU A 1 228 ? -8.342 1.515 -1.367 1.00 84.19 228 GLU A O 1
ATOM 1823 N N . GLY A 1 229 ? -7.559 3.331 -2.443 1.00 78.00 229 GLY A N 1
ATOM 1824 C CA . GLY A 1 229 ? -6.384 2.663 -2.988 1.00 78.00 229 GLY A CA 1
ATOM 1825 C C . GLY A 1 229 ? -5.221 2.735 -2.002 1.00 78.00 229 GLY A C 1
ATOM 1826 O O . GLY A 1 229 ? -5.094 3.703 -1.255 1.00 78.00 229 GLY A O 1
ATOM 1827 N N . SER A 1 230 ? -4.342 1.735 -2.031 1.00 80.38 230 SER A N 1
ATOM 1828 C CA . SER A 1 230 ? -3.054 1.779 -1.319 1.00 80.38 230 SER A CA 1
ATOM 1829 C C . SER A 1 230 ? -3.137 1.932 0.205 1.00 80.38 230 SER A C 1
ATOM 1831 O O . SER A 1 230 ? -2.208 2.480 0.805 1.00 80.38 230 SER A O 1
ATOM 1833 N N . ASN A 1 231 ? -4.212 1.465 0.850 1.00 88.06 231 ASN A N 1
ATOM 1834 C CA . ASN A 1 231 ? -4.317 1.570 2.303 1.00 88.06 231 ASN A CA 1
ATOM 1835 C C . ASN A 1 231 ? -3.181 0.782 2.983 1.00 88.06 231 ASN A C 1
ATOM 1837 O O . ASN A 1 231 ? -3.008 -0.415 2.753 1.00 88.06 231 ASN A O 1
ATOM 1841 N N . LYS A 1 232 ? -2.404 1.479 3.817 1.00 90.06 232 LYS A N 1
ATOM 1842 C CA . LYS A 1 232 ? -1.318 0.887 4.610 1.00 90.06 232 LYS A CA 1
ATOM 1843 C C . LYS A 1 232 ? -1.768 0.535 6.022 1.00 90.06 232 LYS A C 1
ATOM 1845 O O . LYS A 1 232 ? -1.274 -0.441 6.578 1.00 90.06 232 LYS A O 1
ATOM 1850 N N . SER A 1 233 ? -2.726 1.283 6.574 1.00 92.00 233 SER A N 1
ATOM 1851 C CA . SER A 1 233 ? -3.085 1.209 7.991 1.00 92.00 233 SER A CA 1
ATOM 1852 C C . SER A 1 233 ? -3.558 -0.178 8.426 1.00 92.00 233 SER A C 1
ATOM 1854 O O . SER A 1 233 ? -3.280 -0.574 9.558 1.00 92.00 233 SER A O 1
ATOM 1856 N N . ILE A 1 234 ? -4.192 -0.964 7.544 1.00 94.75 234 ILE A N 1
ATOM 1857 C CA . ILE A 1 234 ? -4.546 -2.358 7.863 1.00 94.75 234 ILE A CA 1
ATOM 1858 C C . ILE A 1 234 ? -3.309 -3.233 8.082 1.00 94.75 234 ILE A C 1
ATOM 1860 O O . ILE A 1 234 ? -3.264 -3.991 9.044 1.00 94.75 234 ILE A O 1
ATOM 1864 N N . TYR A 1 235 ? -2.283 -3.108 7.240 1.00 95.19 235 TYR A N 1
ATOM 1865 C CA . TYR A 1 235 ? -1.078 -3.930 7.320 1.00 95.19 235 TYR A CA 1
ATOM 1866 C C . TYR A 1 235 ? -0.212 -3.502 8.499 1.00 95.19 235 TYR A C 1
ATOM 1868 O O . TYR A 1 235 ? 0.308 -4.341 9.227 1.00 95.19 235 TYR A O 1
ATOM 1876 N N . GLU A 1 236 ? -0.125 -2.195 8.730 1.00 96.00 236 GLU A N 1
ATOM 1877 C CA . GLU A 1 236 ? 0.501 -1.599 9.909 1.00 96.00 236 GLU A CA 1
ATOM 1878 C C . GLU A 1 236 ? -0.163 -2.108 11.199 1.00 96.00 236 GLU A C 1
ATOM 1880 O O . GLU A 1 236 ? 0.525 -2.556 12.117 1.00 96.00 236 GLU A O 1
ATOM 1885 N N . SER A 1 237 ? -1.501 -2.155 11.231 1.00 97.44 237 SER A N 1
ATOM 1886 C CA . SER A 1 237 ? -2.267 -2.737 12.343 1.00 97.44 237 SER A CA 1
ATOM 1887 C C . SER A 1 237 ? -1.974 -4.222 12.525 1.00 97.44 237 SER A C 1
ATOM 1889 O O . SER A 1 237 ? -1.711 -4.662 13.647 1.00 97.44 237 SER A O 1
ATOM 1891 N N . MET A 1 238 ? -1.937 -4.988 11.430 1.00 98.06 238 MET A N 1
ATOM 1892 C CA . MET A 1 238 ? -1.627 -6.411 11.504 1.00 98.06 238 MET A CA 1
ATOM 1893 C C . MET A 1 238 ? -0.212 -6.659 12.033 1.00 98.06 238 MET A C 1
ATOM 1895 O O . MET A 1 238 ? -0.031 -7.519 12.893 1.00 98.06 238 MET A O 1
ATOM 1899 N N . PHE A 1 239 ? 0.789 -5.882 11.601 1.00 97.62 239 PHE A N 1
ATOM 1900 C CA . PHE A 1 239 ? 2.139 -5.967 12.159 1.00 97.62 239 PHE A CA 1
ATOM 1901 C C . PHE A 1 239 ? 2.160 -5.626 13.652 1.00 97.62 239 PHE A C 1
ATOM 1903 O O . PHE A 1 239 ? 2.794 -6.347 14.419 1.00 97.62 239 PHE A O 1
ATOM 1910 N N . CYS A 1 240 ? 1.401 -4.628 14.107 1.00 97.38 240 CYS A N 1
ATOM 1911 C CA . CYS A 1 240 ? 1.228 -4.344 15.536 1.00 97.38 240 CYS A CA 1
ATOM 1912 C C . CYS A 1 240 ? 0.511 -5.461 16.326 1.00 97.38 240 CYS A C 1
ATOM 1914 O O . CYS A 1 240 ? 0.384 -5.362 17.545 1.00 97.38 240 CYS A O 1
ATOM 1916 N N . GLY A 1 241 ? 0.054 -6.538 15.681 1.00 97.44 241 GLY A N 1
ATOM 1917 C CA . GLY A 1 241 ? -0.699 -7.594 16.355 1.00 97.44 241 GLY A CA 1
ATOM 1918 C C . GLY A 1 241 ? -2.151 -7.210 16.639 1.00 97.44 241 GLY A C 1
ATOM 1919 O O . GLY A 1 241 ? -2.808 -7.897 17.415 1.00 97.44 241 GLY A O 1
ATOM 1920 N N . THR A 1 242 ? -2.651 -6.143 16.015 1.00 98.38 242 THR A N 1
ATOM 1921 C CA . THR A 1 242 ? -3.999 -5.615 16.224 1.00 98.38 242 THR A CA 1
ATOM 1922 C C . THR A 1 242 ? -4.920 -6.127 15.114 1.00 98.38 242 THR A C 1
ATOM 1924 O O . THR A 1 242 ? -4.692 -5.795 13.946 1.00 98.38 242 THR A O 1
ATOM 1927 N N . PRO A 1 243 ? -5.951 -6.934 15.435 1.00 98.62 243 PRO A N 1
ATOM 1928 C CA . PRO A 1 243 ? -6.934 -7.376 14.454 1.00 98.62 243 PRO A CA 1
ATOM 1929 C C . PRO A 1 243 ? -7.640 -6.196 13.788 1.00 98.62 243 PRO A C 1
ATOM 1931 O O . PRO A 1 243 ? -7.802 -5.130 14.391 1.00 98.62 243 PRO A O 1
ATOM 1934 N N . VAL A 1 244 ? -8.081 -6.391 12.549 1.00 98.69 244 VAL A N 1
ATOM 1935 C CA . VAL A 1 244 ? -8.735 -5.342 11.756 1.00 98.69 244 VAL A CA 1
ATOM 1936 C C . VAL A 1 244 ? -10.197 -5.677 11.472 1.00 98.69 244 VAL A C 1
ATOM 1938 O O . VAL A 1 244 ? -10.532 -6.815 11.158 1.00 98.69 244 VAL A O 1
ATOM 1941 N N . ILE A 1 245 ? -11.080 -4.685 11.540 1.00 98.81 245 ILE A N 1
ATOM 1942 C CA . ILE A 1 245 ? -12.435 -4.792 10.992 1.00 98.81 245 ILE A CA 1
ATOM 1943 C C . ILE A 1 245 ? -12.512 -3.883 9.777 1.00 98.81 245 ILE A C 1
ATOM 1945 O O . ILE A 1 245 ? -12.271 -2.677 9.867 1.00 98.81 245 ILE A O 1
ATOM 1949 N N . VAL A 1 246 ? -12.832 -4.477 8.633 1.00 98.38 246 VAL A N 1
ATOM 1950 C CA . VAL A 1 246 ? -12.895 -3.773 7.353 1.00 98.38 246 VAL A CA 1
ATOM 1951 C C . VAL A 1 246 ? -14.312 -3.813 6.807 1.00 98.38 246 VAL A C 1
ATOM 1953 O O . VAL A 1 246 ? -14.997 -4.833 6.902 1.00 98.38 246 VAL A O 1
ATOM 1956 N N . TYR A 1 247 ? -14.749 -2.709 6.205 1.00 98.25 247 TYR A N 1
ATOM 1957 C CA . TYR A 1 247 ? -16.020 -2.673 5.496 1.00 98.25 247 TYR A CA 1
ATOM 1958 C C . TYR A 1 247 ? -16.070 -3.763 4.410 1.00 98.25 247 TYR A C 1
ATOM 1960 O O . TYR A 1 247 ? -15.190 -3.843 3.551 1.00 98.25 247 TYR A O 1
ATOM 1968 N N . ARG A 1 248 ? -17.107 -4.609 4.428 1.00 97.19 248 ARG A N 1
ATOM 1969 C CA . ARG A 1 248 ? -17.199 -5.834 3.609 1.00 97.19 248 ARG A CA 1
ATOM 1970 C C . ARG A 1 248 ? -17.058 -5.583 2.108 1.00 97.19 248 ARG A C 1
ATOM 1972 O O . ARG A 1 248 ? -16.553 -6.442 1.388 1.00 97.19 248 ARG A O 1
ATOM 1979 N N . ARG A 1 249 ? -17.493 -4.412 1.639 1.00 94.94 249 ARG A N 1
ATOM 1980 C CA . ARG A 1 249 ? -17.453 -4.010 0.224 1.00 94.94 249 ARG A CA 1
ATOM 1981 C C . ARG A 1 249 ? -16.396 -2.948 -0.060 1.00 94.94 249 ARG A C 1
ATOM 1983 O O . ARG A 1 249 ? -16.555 -2.181 -1.008 1.00 94.94 249 ARG A O 1
ATOM 1990 N N . GLN A 1 250 ? -15.347 -2.871 0.759 1.00 94.56 250 GLN A N 1
ATOM 1991 C CA . GLN A 1 250 ? -14.241 -1.957 0.502 1.00 94.56 250 GLN A CA 1
ATOM 1992 C C . GLN A 1 250 ? -13.644 -2.235 -0.887 1.00 94.56 250 GLN A C 1
ATOM 1994 O O . GLN A 1 250 ? -13.363 -3.378 -1.257 1.00 94.56 250 GLN A O 1
ATOM 1999 N N . CYS A 1 251 ? -13.455 -1.171 -1.665 1.00 91.94 251 CYS A N 1
ATOM 2000 C CA . CYS A 1 251 ? -12.767 -1.209 -2.947 1.00 91.94 251 CYS A CA 1
ATOM 2001 C C . CYS A 1 251 ? -11.363 -0.609 -2.832 1.00 91.94 251 CYS A C 1
ATOM 2003 O O . CYS A 1 251 ? -11.214 0.596 -2.622 1.00 91.94 251 CYS A O 1
ATOM 2005 N N . GLY A 1 252 ? -10.347 -1.438 -3.061 1.00 89.19 252 GLY A N 1
ATOM 2006 C CA . GLY A 1 252 ? -8.964 -1.006 -3.278 1.00 89.19 252 GLY A CA 1
ATOM 2007 C C . GLY A 1 252 ? -7.905 -1.656 -2.394 1.00 89.19 252 GLY A C 1
ATOM 2008 O O . GLY A 1 252 ? -6.723 -1.363 -2.572 1.00 89.19 252 GLY A O 1
ATOM 2009 N N . ILE A 1 253 ? -8.296 -2.590 -1.525 1.00 91.75 253 ILE A N 1
ATOM 2010 C CA . ILE A 1 253 ? -7.377 -3.542 -0.886 1.00 91.75 253 ILE A CA 1
ATOM 2011 C C . ILE A 1 253 ? -7.633 -4.980 -1.357 1.00 91.75 253 ILE A C 1
ATOM 2013 O O . ILE A 1 253 ? -8.643 -5.267 -2.007 1.00 91.75 253 ILE A O 1
ATOM 2017 N N . ASN A 1 254 ? -6.747 -5.897 -0.965 1.00 93.81 254 ASN A N 1
ATOM 2018 C CA . ASN A 1 254 ? -7.022 -7.325 -1.044 1.00 93.81 254 ASN A CA 1
ATOM 2019 C C . ASN A 1 254 ? -7.861 -7.775 0.163 1.00 93.81 254 ASN A C 1
ATOM 2021 O O . ASN A 1 254 ? -7.344 -7.954 1.265 1.00 93.81 254 ASN A O 1
ATOM 2025 N N . LEU A 1 255 ? -9.164 -7.983 -0.043 1.00 94.62 255 LEU A N 1
ATOM 2026 C CA . LEU A 1 255 ? -10.068 -8.439 1.020 1.00 94.62 255 LEU A CA 1
ATOM 2027 C C . LEU A 1 255 ? -9.760 -9.861 1.516 1.00 94.62 255 LEU A C 1
ATOM 2029 O O . LEU A 1 255 ? -10.123 -10.180 2.643 1.00 94.62 255 LEU A O 1
ATOM 2033 N N . ALA A 1 256 ? -9.051 -10.697 0.747 1.00 95.19 256 ALA A N 1
ATOM 2034 C CA . ALA A 1 256 ? -8.632 -12.029 1.201 1.00 95.19 256 ALA A CA 1
ATOM 2035 C C . ALA A 1 256 ? -7.580 -11.967 2.325 1.00 95.19 256 ALA A C 1
ATOM 2037 O O . ALA A 1 256 ? -7.379 -12.937 3.060 1.00 95.19 256 ALA A O 1
ATOM 2038 N N . HIS A 1 257 ? -6.929 -10.813 2.505 1.00 96.06 257 HIS A N 1
ATOM 2039 C CA . HIS A 1 257 ? -6.049 -10.566 3.646 1.00 96.06 257 HIS A CA 1
ATOM 2040 C C . HIS A 1 257 ? -6.831 -10.395 4.956 1.00 96.06 257 HIS A C 1
ATOM 2042 O O . HIS A 1 257 ? -6.234 -10.475 6.029 1.00 96.06 257 HIS A O 1
ATOM 2048 N N . ILE A 1 258 ? -8.155 -10.213 4.889 1.00 97.69 258 ILE A N 1
ATOM 2049 C CA . ILE A 1 258 ? -9.055 -10.209 6.042 1.00 97.69 258 ILE A CA 1
ATOM 2050 C C . ILE A 1 258 ? -9.650 -11.612 6.185 1.00 97.69 258 ILE A C 1
ATOM 2052 O O . ILE A 1 258 ? -10.536 -12.020 5.438 1.00 97.69 258 ILE A O 1
ATOM 2056 N N . ASN A 1 259 ? -9.108 -12.383 7.120 1.00 98.12 259 ASN A N 1
ATOM 2057 C CA . ASN A 1 259 ? -9.403 -13.798 7.31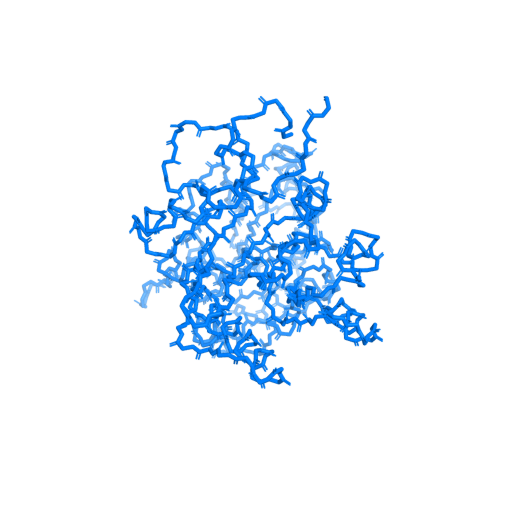8 1.00 98.12 259 ASN A CA 1
ATOM 2058 C C . ASN A 1 259 ? -9.452 -14.119 8.825 1.00 98.12 259 ASN A C 1
ATOM 2060 O O . ASN A 1 259 ? -9.111 -13.249 9.629 1.00 98.12 259 ASN A O 1
ATOM 2064 N N . PRO A 1 260 ? -9.813 -15.352 9.236 1.00 98.06 260 PRO A N 1
ATOM 2065 C CA . PRO A 1 260 ? -9.988 -15.686 10.652 1.00 98.06 260 PRO A CA 1
ATOM 2066 C C . PRO A 1 260 ? -8.786 -15.380 11.556 1.00 98.06 260 PRO A C 1
ATOM 2068 O O . PRO A 1 260 ? -8.971 -15.179 12.747 1.00 98.06 260 PRO A O 1
ATOM 2071 N N . ARG A 1 261 ? -7.558 -15.306 11.017 1.00 98.38 261 ARG A N 1
ATOM 2072 C CA . ARG A 1 261 ? -6.372 -14.926 11.802 1.00 98.38 261 ARG A CA 1
ATOM 2073 C C . ARG A 1 261 ? -6.191 -13.417 11.915 1.00 98.38 261 ARG A C 1
ATOM 2075 O O . ARG A 1 261 ? -5.575 -12.969 12.873 1.00 98.38 261 ARG A O 1
ATOM 2082 N N . THR A 1 262 ? -6.650 -12.637 10.941 1.00 98.50 262 THR A N 1
ATOM 2083 C CA . THR A 1 262 ? -6.323 -11.207 10.840 1.00 98.50 262 THR A CA 1
ATOM 2084 C C . THR A 1 262 ? -7.448 -10.282 11.279 1.00 98.50 262 THR A C 1
ATOM 2086 O O . THR A 1 262 ? -7.166 -9.158 11.697 1.00 98.50 262 THR A O 1
ATOM 2089 N N . GLY A 1 263 ? -8.705 -10.721 11.206 1.00 98.56 263 GLY A N 1
ATOM 2090 C CA . GLY A 1 263 ? -9.839 -9.883 11.567 1.00 98.56 263 GLY A CA 1
ATOM 2091 C C . GLY A 1 263 ? -11.139 -10.265 10.870 1.00 98.56 263 GLY A C 1
ATOM 2092 O O . GLY A 1 263 ? -11.339 -11.420 10.502 1.00 98.56 263 GLY A O 1
ATOM 2093 N N . LEU A 1 264 ? -12.034 -9.291 10.700 1.00 98.75 264 LEU A N 1
ATOM 2094 C CA . LEU A 1 264 ? -13.390 -9.508 10.191 1.00 98.75 264 LEU A CA 1
ATOM 2095 C C . LEU A 1 264 ? -13.756 -8.526 9.076 1.00 98.75 264 LEU A C 1
ATOM 2097 O O . LEU A 1 264 ? -13.370 -7.357 9.085 1.00 98.75 264 LEU A O 1
ATOM 2101 N N . LEU A 1 265 ? -14.574 -9.002 8.141 1.00 98.62 265 LEU A N 1
ATOM 2102 C CA . LEU A 1 265 ? -15.333 -8.151 7.230 1.00 98.62 265 LEU A CA 1
ATOM 2103 C C . LEU A 1 265 ? -16.717 -7.896 7.830 1.00 98.62 265 LEU A C 1
ATOM 2105 O O . LEU A 1 265 ? -17.366 -8.856 8.252 1.00 98.62 265 LEU A O 1
ATOM 2109 N N . ALA A 1 266 ? -17.170 -6.643 7.829 1.00 98.50 266 ALA A N 1
ATOM 2110 C CA . ALA A 1 266 ? -18.469 -6.244 8.375 1.00 98.50 266 ALA A CA 1
ATOM 2111 C C . ALA A 1 266 ? -19.196 -5.248 7.458 1.00 98.50 266 ALA A C 1
ATOM 2113 O O . ALA A 1 266 ? -18.573 -4.358 6.873 1.00 98.50 266 ALA A O 1
ATOM 2114 N N . GLU A 1 267 ? -20.511 -5.399 7.323 1.00 98.25 267 GLU A N 1
ATOM 2115 C CA . GLU A 1 267 ? -21.407 -4.331 6.863 1.00 98.25 267 GLU A CA 1
ATOM 2116 C C . GLU A 1 267 ? -21.684 -3.337 8.013 1.00 98.25 267 GLU A C 1
ATOM 2118 O O . GLU A 1 267 ? -21.291 -3.555 9.164 1.00 98.25 267 GLU A O 1
ATOM 2123 N N . ASP A 1 268 ? -22.330 -2.211 7.710 1.00 97.88 268 ASP A N 1
ATOM 2124 C CA . ASP A 1 268 ? -22.538 -1.120 8.675 1.00 97.88 268 ASP A CA 1
ATOM 2125 C C . ASP A 1 268 ? -23.356 -1.549 9.905 1.00 97.88 268 ASP A C 1
ATOM 2127 O O . ASP A 1 268 ? -23.058 -1.152 11.032 1.00 97.88 268 ASP A O 1
ATOM 2131 N N . ASP A 1 269 ? -24.384 -2.369 9.695 1.00 97.44 269 ASP A N 1
ATOM 2132 C CA . ASP A 1 269 ? -25.268 -2.894 10.736 1.00 97.44 269 ASP A CA 1
ATOM 2133 C C . ASP A 1 269 ? -24.626 -4.025 11.556 1.00 97.44 269 ASP A C 1
ATOM 2135 O O . ASP A 1 269 ? -25.012 -4.247 12.708 1.00 97.44 269 ASP A O 1
ATOM 2139 N N . GLU A 1 270 ? -23.602 -4.678 11.007 1.00 98.25 270 GLU A N 1
ATOM 2140 C CA . GLU A 1 270 ? -22.810 -5.728 11.656 1.00 98.25 270 GLU A CA 1
ATOM 2141 C C . GLU A 1 270 ? -21.645 -5.162 12.487 1.00 98.25 270 GLU A C 1
ATOM 2143 O O . GLU A 1 270 ? -21.100 -5.860 13.344 1.00 98.25 270 GLU A O 1
ATOM 2148 N N . LEU A 1 271 ? -21.241 -3.903 12.261 1.00 98.62 271 LEU A N 1
ATOM 2149 C CA . LEU A 1 271 ? -20.014 -3.332 12.831 1.00 98.62 271 LEU A CA 1
ATOM 2150 C C . LEU A 1 271 ? -19.969 -3.399 14.366 1.00 98.62 271 LEU A C 1
ATOM 2152 O O . LEU A 1 271 ? -18.931 -3.729 14.938 1.00 98.62 271 LEU A O 1
ATOM 2156 N N . ALA A 1 272 ? -21.085 -3.110 15.040 1.00 98.44 272 ALA A N 1
ATOM 2157 C CA . ALA A 1 272 ? -21.172 -3.191 16.499 1.00 98.44 272 ALA A CA 1
ATOM 2158 C C . ALA A 1 272 ? -20.886 -4.617 17.004 1.00 98.44 272 ALA A C 1
ATOM 2160 O O . ALA A 1 272 ? -20.079 -4.811 17.916 1.00 98.44 272 ALA A O 1
ATOM 2161 N N . ASP A 1 273 ? -21.505 -5.614 16.374 1.00 98.38 273 ASP A N 1
ATOM 2162 C CA . ASP A 1 273 ? -21.348 -7.022 16.732 1.00 98.38 273 ASP A CA 1
ATOM 2163 C C . ASP A 1 273 ? -19.940 -7.537 16.399 1.00 98.38 273 ASP A C 1
ATOM 2165 O O . ASP A 1 273 ? -19.343 -8.252 17.205 1.00 98.38 273 ASP A O 1
ATOM 2169 N N . ALA A 1 274 ? -19.359 -7.099 15.278 1.00 98.62 274 ALA A N 1
ATOM 2170 C CA . ALA A 1 274 ? -17.980 -7.406 14.907 1.00 98.62 274 ALA A CA 1
ATOM 2171 C C . ALA A 1 274 ? -16.968 -6.831 15.914 1.00 98.62 274 ALA A C 1
ATOM 2173 O O . ALA A 1 274 ? -16.063 -7.547 16.348 1.00 98.62 274 ALA A O 1
ATOM 2174 N N . ILE A 1 275 ? -17.137 -5.569 16.338 1.00 98.75 275 ILE A N 1
ATOM 2175 C CA . ILE A 1 275 ? -16.301 -4.954 17.383 1.00 98.75 275 ILE A CA 1
ATOM 2176 C C . ILE A 1 275 ? -16.403 -5.779 18.664 1.00 98.75 275 ILE A C 1
ATOM 2178 O O . ILE A 1 275 ? -15.381 -6.174 19.225 1.00 98.75 275 ILE A O 1
ATOM 2182 N N . ARG A 1 276 ? -17.625 -6.088 19.111 1.00 98.31 276 ARG A N 1
ATOM 2183 C CA . ARG A 1 276 ? -17.841 -6.880 20.325 1.00 98.31 276 ARG A CA 1
ATOM 2184 C C . ARG A 1 276 ? -17.162 -8.247 20.236 1.00 98.31 276 ARG A C 1
ATOM 2186 O O . ARG A 1 276 ? -16.470 -8.611 21.179 1.00 98.31 276 ARG A O 1
ATOM 2193 N N . HIS A 1 277 ? -17.294 -8.953 19.109 1.00 98.38 277 HIS A N 1
ATOM 2194 C CA . HIS A 1 277 ? -16.670 -10.263 18.891 1.00 98.38 277 HIS A CA 1
ATOM 2195 C C . HIS A 1 277 ? -15.149 -10.220 19.035 1.00 98.38 277 HIS A C 1
ATOM 2197 O O . HIS A 1 277 ? -14.587 -11.034 19.765 1.00 98.38 277 HIS A O 1
ATOM 2203 N N . VAL A 1 278 ? -14.479 -9.258 18.389 1.00 98.38 278 VAL A N 1
ATOM 2204 C CA . VAL A 1 278 ? -13.014 -9.124 18.487 1.00 98.38 278 VAL A CA 1
ATOM 2205 C C . VAL A 1 278 ? -12.586 -8.814 19.923 1.00 98.38 278 VAL A C 1
ATOM 2207 O O . VAL A 1 278 ? -11.599 -9.363 20.410 1.00 98.38 278 VAL A O 1
ATOM 2210 N N . LEU A 1 279 ? -13.346 -7.972 20.630 1.00 97.62 279 LEU A N 1
ATOM 2211 C CA . LEU A 1 279 ? -13.056 -7.617 22.019 1.00 97.62 279 LEU A CA 1
ATOM 2212 C C . LEU A 1 279 ? -13.247 -8.790 22.992 1.00 97.62 279 LEU A C 1
ATOM 2214 O O . LEU A 1 279 ? -12.517 -8.863 23.982 1.00 97.62 279 LEU A O 1
ATOM 2218 N N . THR A 1 280 ? -14.208 -9.683 22.738 1.00 97.19 280 THR A N 1
ATOM 2219 C CA . THR A 1 280 ? -14.496 -10.838 23.605 1.00 97.19 280 THR A CA 1
ATOM 2220 C C . THR A 1 280 ? -13.680 -12.077 23.264 1.00 97.19 280 THR A C 1
ATOM 2222 O O . THR A 1 280 ? -13.469 -12.906 24.145 1.00 97.19 280 THR A O 1
ATOM 2225 N N . ASN A 1 281 ? -13.207 -12.202 22.020 1.00 97.81 281 ASN A N 1
ATOM 2226 C CA . ASN A 1 281 ? -12.480 -13.375 21.532 1.00 97.81 281 ASN A CA 1
ATOM 2227 C C . ASN A 1 281 ? -11.081 -13.037 20.977 1.00 97.81 281 ASN A C 1
ATOM 2229 O O . ASN A 1 281 ? -10.736 -13.473 19.877 1.00 97.81 281 ASN A O 1
ATOM 2233 N N . PRO A 1 282 ? -10.232 -12.279 21.702 1.00 95.75 282 PRO A N 1
ATOM 2234 C CA . PRO A 1 282 ? -8.929 -11.855 21.186 1.00 95.75 282 PRO A CA 1
ATOM 2235 C C . PRO A 1 282 ? -7.998 -13.028 20.835 1.00 95.75 282 PRO A C 1
ATOM 2237 O O . PRO A 1 282 ? -7.134 -12.886 19.977 1.00 95.75 282 PRO A O 1
ATOM 2240 N N . GLN A 1 283 ? -8.179 -14.188 21.472 1.00 96.38 283 GLN A N 1
ATOM 2241 C CA . GLN A 1 283 ? -7.393 -15.404 21.249 1.00 96.38 283 GLN A CA 1
ATOM 2242 C C . GLN A 1 283 ? -7.597 -16.054 19.872 1.00 96.38 283 GLN A C 1
ATOM 2244 O O . GLN A 1 283 ? -6.800 -16.906 19.490 1.00 96.38 283 GLN A O 1
ATOM 2249 N N . GLU A 1 284 ? -8.661 -15.704 19.144 1.00 97.62 284 GLU A N 1
ATOM 2250 C CA . GLU A 1 284 ? -8.922 -16.253 17.805 1.00 97.62 284 GLU A CA 1
ATOM 2251 C C . GLU A 1 284 ? -7.967 -15.685 16.747 1.00 97.62 284 GLU A C 1
ATOM 2253 O O . GLU A 1 284 ? -7.771 -16.288 15.690 1.00 97.62 284 GLU A O 1
ATOM 2258 N N . PHE A 1 285 ? -7.350 -14.538 17.037 1.00 98.31 285 PHE A N 1
ATOM 2259 C CA . PHE A 1 285 ? -6.597 -13.767 16.064 1.00 98.31 285 PHE A CA 1
ATOM 2260 C C . PHE A 1 285 ? -5.085 -13.882 16.288 1.00 98.31 285 PHE A C 1
ATOM 2262 O O . PHE A 1 285 ? -4.575 -13.801 17.403 1.00 98.31 285 PHE A O 1
ATOM 2269 N N . ASP A 1 286 ? -4.356 -13.993 15.183 1.00 98.19 286 ASP A N 1
ATOM 2270 C CA . ASP A 1 286 ? -2.904 -13.845 15.104 1.00 98.19 286 ASP A CA 1
ATOM 2271 C C . ASP A 1 286 ? -2.556 -13.029 13.845 1.00 98.19 286 ASP A C 1
ATOM 2273 O O . ASP A 1 286 ? -2.020 -13.556 12.856 1.00 98.19 286 ASP A O 1
ATOM 2277 N N . PRO A 1 287 ? -2.909 -11.731 13.835 1.00 98.38 287 PRO A N 1
ATOM 2278 C CA . PRO A 1 287 ? -2.721 -10.891 12.664 1.00 98.38 287 PRO A CA 1
ATOM 2279 C C . PRO A 1 287 ? -1.233 -10.674 12.381 1.00 98.38 287 PRO A C 1
ATOM 2281 O O . PRO A 1 287 ? -0.837 -10.637 11.218 1.00 98.38 287 PRO A O 1
ATOM 2284 N N . ARG A 1 288 ? -0.388 -10.606 13.422 1.00 97.88 288 ARG A N 1
ATOM 2285 C CA . ARG A 1 288 ? 1.058 -10.423 13.256 1.00 97.88 288 ARG A CA 1
ATOM 2286 C C . ARG A 1 288 ? 1.709 -11.659 12.660 1.00 97.88 288 ARG A C 1
ATOM 2288 O O . ARG A 1 288 ? 2.457 -11.521 11.696 1.00 97.88 288 ARG A O 1
ATOM 2295 N N . GLY A 1 289 ? 1.442 -12.851 13.192 1.00 98.12 289 GLY A N 1
ATOM 2296 C CA . GLY A 1 289 ? 2.004 -14.082 12.643 1.00 98.12 289 GLY A CA 1
ATOM 2297 C C . GLY A 1 289 ? 1.550 -14.322 11.205 1.00 98.12 289 GLY A C 1
ATOM 2298 O O . GLY A 1 289 ? 2.361 -14.719 10.368 1.00 98.12 289 GLY A O 1
ATOM 2299 N N . TRP A 1 290 ? 0.294 -13.997 10.876 1.00 98.44 290 TRP A N 1
ATOM 2300 C CA . TRP A 1 290 ? -0.163 -14.004 9.487 1.00 98.44 290 TRP A CA 1
ATOM 2301 C C . TRP A 1 290 ? 0.584 -12.967 8.634 1.00 98.44 290 TRP A C 1
ATOM 2303 O O . TRP A 1 290 ? 1.100 -13.317 7.571 1.00 98.44 290 TRP A O 1
ATOM 2313 N N . ALA A 1 291 ? 0.702 -11.717 9.091 1.00 97.81 291 ALA A N 1
ATOM 2314 C CA . ALA A 1 291 ? 1.305 -10.648 8.301 1.00 97.81 291 ALA A CA 1
ATOM 2315 C C . ALA A 1 291 ? 2.791 -10.891 8.017 1.00 97.81 291 ALA A C 1
ATOM 2317 O O . ALA A 1 291 ? 3.223 -10.769 6.872 1.00 97.81 291 ALA A O 1
ATOM 2318 N N . MET A 1 292 ? 3.554 -11.331 9.023 1.00 97.81 292 MET A N 1
ATOM 2319 C CA . MET A 1 292 ? 4.971 -11.686 8.878 1.00 97.81 292 MET A CA 1
ATOM 2320 C C . MET A 1 292 ? 5.203 -12.779 7.822 1.00 97.81 292 MET A C 1
ATOM 2322 O O . MET A 1 292 ? 6.247 -12.789 7.170 1.00 97.81 292 MET A O 1
ATOM 2326 N N . ALA A 1 293 ? 4.234 -13.678 7.625 1.00 97.62 293 ALA A N 1
ATOM 2327 C CA . ALA A 1 293 ? 4.322 -14.759 6.649 1.00 97.62 293 ALA A CA 1
ATOM 2328 C C . ALA A 1 293 ? 3.859 -14.368 5.231 1.00 97.62 293 ALA A C 1
ATOM 2330 O O . ALA A 1 293 ? 4.283 -15.005 4.269 1.00 97.62 293 ALA A O 1
ATOM 2331 N N . ASN A 1 294 ? 3.001 -13.350 5.079 1.00 96.69 294 ASN A N 1
ATOM 2332 C CA . ASN A 1 294 ? 2.264 -13.125 3.824 1.00 96.69 294 ASN A CA 1
ATOM 2333 C C . ASN A 1 294 ? 2.495 -11.759 3.163 1.00 96.69 294 ASN A C 1
ATOM 2335 O O . ASN A 1 294 ? 2.438 -11.668 1.931 1.00 96.69 294 ASN A O 1
ATOM 2339 N N . VAL A 1 295 ? 2.759 -10.716 3.952 1.00 96.31 295 VAL A N 1
ATOM 2340 C CA . VAL A 1 295 ? 2.846 -9.316 3.497 1.00 96.31 295 VAL A CA 1
ATOM 2341 C C . VAL A 1 295 ? 4.086 -8.625 4.067 1.00 96.31 295 VAL A C 1
ATOM 2343 O O . VAL A 1 295 ? 4.889 -9.232 4.776 1.00 96.31 295 VAL A O 1
ATOM 2346 N N . GLY A 1 296 ? 4.282 -7.354 3.735 1.00 96.31 296 GLY A N 1
ATOM 2347 C CA . GLY A 1 296 ? 5.485 -6.602 4.076 1.00 96.31 296 GLY A CA 1
ATOM 2348 C C . GLY A 1 296 ? 6.527 -6.686 2.976 1.00 96.31 296 GLY A C 1
ATOM 2349 O O . GLY A 1 296 ? 6.549 -7.622 2.168 1.00 96.31 296 GLY A O 1
ATOM 2350 N N . TYR A 1 297 ? 7.428 -5.705 2.962 1.00 96.69 297 TYR A N 1
ATOM 2351 C CA . TYR A 1 297 ? 8.413 -5.588 1.895 1.00 96.69 297 TYR A CA 1
ATOM 2352 C C . TYR A 1 297 ? 9.229 -6.868 1.618 1.00 96.69 297 TYR A C 1
ATOM 2354 O O . TYR A 1 297 ? 9.488 -7.120 0.437 1.00 96.69 297 TYR A O 1
ATOM 2362 N N . PRO A 1 298 ? 9.607 -7.716 2.608 1.00 96.94 298 PRO A N 1
ATOM 2363 C CA . PRO A 1 298 ? 10.362 -8.934 2.317 1.00 96.94 298 PRO A CA 1
ATOM 2364 C C . PRO A 1 298 ? 9.541 -9.942 1.504 1.00 96.94 298 PRO A C 1
ATOM 2366 O O . PRO A 1 298 ? 10.046 -10.537 0.553 1.00 96.94 298 PRO A O 1
ATOM 2369 N N . ASN A 1 299 ? 8.261 -10.113 1.850 1.00 97.75 299 ASN A N 1
ATOM 2370 C CA . ASN A 1 299 ? 7.363 -11.044 1.167 1.00 97.75 299 ASN A CA 1
ATOM 2371 C C . ASN A 1 299 ? 6.980 -10.521 -0.222 1.00 97.75 299 ASN A C 1
ATOM 2373 O O . ASN A 1 299 ? 7.036 -11.276 -1.192 1.00 97.75 299 ASN A O 1
ATOM 2377 N N . SER A 1 300 ? 6.678 -9.226 -0.334 1.00 97.69 300 SER A N 1
ATOM 2378 C CA . SER A 1 300 ? 6.376 -8.565 -1.609 1.00 97.69 300 SER A CA 1
ATOM 2379 C C . SER A 1 300 ? 7.558 -8.638 -2.578 1.00 97.69 300 SER A C 1
ATOM 2381 O O . SER A 1 300 ? 7.380 -9.038 -3.726 1.00 97.69 300 SER A O 1
ATOM 2383 N N . SER A 1 301 ? 8.784 -8.376 -2.104 1.00 98.12 301 SER A N 1
ATOM 2384 C CA . SER A 1 301 ? 10.000 -8.508 -2.924 1.00 98.12 301 SER A CA 1
ATOM 2385 C C . SER A 1 301 ? 10.187 -9.944 -3.421 1.00 98.12 301 SER A C 1
ATOM 2387 O O . SER A 1 301 ? 10.441 -10.150 -4.603 1.00 98.12 301 SER A O 1
ATOM 2389 N N . ARG A 1 302 ? 9.986 -10.951 -2.557 1.00 98.31 302 ARG A N 1
ATOM 2390 C CA . ARG A 1 302 ? 10.105 -12.371 -2.933 1.00 98.31 302 ARG A CA 1
ATOM 2391 C C . ARG A 1 302 ? 9.068 -12.790 -3.980 1.00 98.31 302 ARG A C 1
ATOM 2393 O O . ARG A 1 302 ? 9.424 -13.461 -4.944 1.00 98.31 302 ARG A O 1
ATOM 2400 N N . LYS A 1 303 ? 7.802 -12.389 -3.803 1.00 98.31 303 LYS A N 1
ATOM 2401 C CA . LYS A 1 303 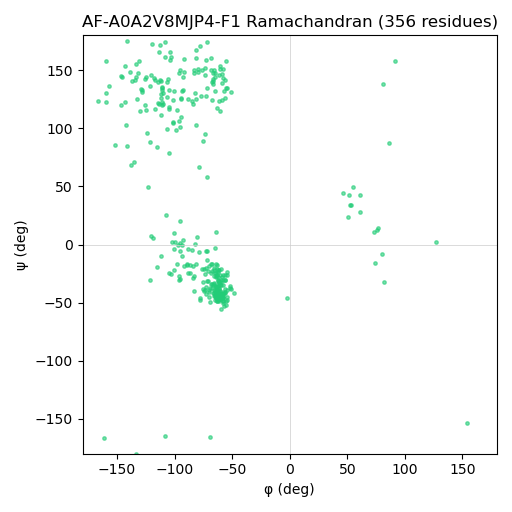? 6.702 -12.674 -4.745 1.00 98.31 303 LYS A CA 1
ATOM 2402 C C . LYS A 1 303 ? 6.977 -12.060 -6.122 1.00 98.31 303 LYS A C 1
ATOM 2404 O O . LYS A 1 303 ? 6.890 -12.759 -7.127 1.00 98.31 303 LYS A O 1
ATOM 2409 N N . ILE A 1 304 ? 7.358 -10.780 -6.155 1.00 98.50 304 ILE A N 1
ATOM 2410 C CA . ILE A 1 304 ? 7.690 -10.061 -7.393 1.00 98.50 304 ILE A CA 1
ATOM 2411 C C . ILE A 1 304 ? 8.907 -10.697 -8.073 1.00 98.50 304 ILE A C 1
ATOM 2413 O O . ILE A 1 304 ? 8.861 -10.969 -9.269 1.00 98.50 304 ILE A O 1
ATOM 2417 N N . ASN A 1 305 ? 9.966 -11.006 -7.318 1.00 98.75 305 ASN A N 1
ATOM 2418 C CA . ASN A 1 305 ? 11.160 -11.659 -7.852 1.00 98.75 305 ASN A CA 1
ATOM 2419 C C . ASN A 1 305 ? 10.838 -13.007 -8.510 1.00 98.75 305 ASN A C 1
ATOM 2421 O O . ASN A 1 305 ? 11.247 -13.255 -9.641 1.00 98.75 305 ASN A O 1
ATOM 2425 N N . ALA A 1 306 ? 10.070 -13.858 -7.823 1.00 98.62 306 ALA A N 1
ATOM 2426 C CA . ALA A 1 306 ? 9.668 -15.155 -8.353 1.00 98.62 306 ALA A CA 1
ATOM 2427 C C . ALA A 1 306 ? 8.832 -15.013 -9.636 1.00 98.62 306 ALA A C 1
ATOM 2429 O O . ALA A 1 306 ? 9.065 -15.739 -10.600 1.00 98.62 306 ALA A O 1
ATOM 2430 N N . ALA A 1 307 ? 7.903 -14.052 -9.683 1.00 98.50 307 ALA A N 1
ATOM 2431 C CA . ALA A 1 307 ? 7.106 -13.787 -10.878 1.00 98.50 307 ALA A CA 1
ATOM 2432 C C . ALA A 1 307 ? 7.976 -13.337 -12.066 1.00 98.50 307 ALA A C 1
ATOM 2434 O O . ALA A 1 307 ? 7.854 -13.894 -13.154 1.00 98.50 307 ALA A O 1
ATOM 2435 N N . LEU A 1 308 ? 8.904 -12.400 -11.851 1.00 98.50 308 LEU A N 1
ATOM 2436 C CA . LEU A 1 308 ? 9.817 -11.913 -12.894 1.00 98.50 308 LEU A CA 1
ATOM 2437 C C . LEU A 1 308 ? 10.786 -13.000 -13.383 1.00 98.50 308 LEU A C 1
ATOM 2439 O O . LEU A 1 308 ? 11.044 -13.111 -14.585 1.00 98.50 308 LEU A O 1
ATOM 2443 N N . SER A 1 309 ? 11.286 -13.831 -12.466 1.00 98.38 309 SER A N 1
ATOM 2444 C CA . SER A 1 309 ? 12.118 -14.991 -12.793 1.00 98.38 309 SER A CA 1
ATOM 2445 C C . SER A 1 309 ? 11.351 -15.991 -13.661 1.00 98.38 309 SER A C 1
ATOM 2447 O O . SER A 1 309 ? 11.836 -16.392 -14.718 1.00 98.38 309 SER A O 1
ATOM 2449 N N . ASN A 1 310 ? 10.110 -16.318 -13.285 1.00 98.06 310 ASN A N 1
ATOM 2450 C CA . ASN A 1 310 ? 9.244 -17.199 -14.068 1.00 98.06 310 ASN A CA 1
ATOM 2451 C C . ASN A 1 310 ? 8.949 -16.631 -15.464 1.00 98.06 310 ASN A C 1
ATOM 2453 O O . ASN A 1 310 ? 9.017 -17.374 -16.442 1.00 98.06 310 ASN A O 1
ATOM 2457 N N . MET A 1 311 ? 8.671 -15.327 -15.575 1.00 96.12 311 MET A N 1
ATOM 2458 C CA . MET A 1 311 ? 8.470 -14.652 -16.866 1.00 96.12 311 MET A CA 1
ATOM 2459 C C . MET A 1 311 ? 9.717 -14.770 -17.757 1.00 96.12 311 MET A C 1
ATOM 2461 O O . MET A 1 311 ? 9.616 -15.159 -18.921 1.00 96.12 311 MET A O 1
ATOM 2465 N N . SER A 1 312 ? 10.903 -14.535 -17.188 1.00 96.25 312 SER A N 1
ATOM 2466 C CA . SER A 1 312 ? 12.181 -14.651 -17.903 1.00 96.25 312 SER A CA 1
ATOM 2467 C C . SER A 1 312 ? 12.441 -16.085 -18.380 1.00 96.25 312 SER A C 1
ATOM 2469 O O . SER A 1 312 ? 12.725 -16.307 -19.560 1.00 96.25 312 SER A O 1
ATOM 2471 N N . HIS A 1 313 ? 12.272 -17.077 -17.502 1.00 97.06 313 HIS A N 1
ATOM 2472 C CA . HIS A 1 313 ? 12.464 -18.487 -17.845 1.00 97.06 313 HIS A CA 1
ATOM 2473 C C . HIS A 1 313 ? 11.458 -18.988 -18.888 1.00 97.06 313 HIS A C 1
ATOM 2475 O O . HIS A 1 313 ? 11.844 -19.738 -19.784 1.00 97.06 313 HIS A O 1
ATOM 2481 N N . ALA A 1 314 ? 10.201 -18.535 -18.843 1.00 95.31 314 ALA A N 1
ATOM 2482 C CA . ALA A 1 314 ? 9.192 -18.875 -19.850 1.00 95.31 314 ALA A CA 1
ATOM 2483 C C . ALA A 1 314 ? 9.576 -18.403 -21.268 1.00 95.31 314 ALA A C 1
ATOM 2485 O O . ALA A 1 314 ? 9.101 -18.956 -22.258 1.00 95.31 314 ALA A O 1
ATOM 2486 N N . ARG A 1 315 ? 10.465 -17.407 -21.374 1.00 93.00 315 ARG A N 1
ATOM 2487 C CA . ARG A 1 315 ? 11.048 -16.905 -22.630 1.00 93.00 315 ARG A CA 1
ATOM 2488 C C . ARG A 1 315 ? 12.463 -17.433 -22.901 1.00 93.00 315 ARG A C 1
ATOM 2490 O O . ARG A 1 315 ? 13.121 -16.918 -23.801 1.00 93.00 315 ARG A O 1
ATOM 2497 N N . ALA A 1 316 ? 12.940 -18.413 -22.129 1.00 95.81 316 ALA A N 1
ATOM 2498 C CA . ALA A 1 316 ? 14.315 -18.917 -22.167 1.00 95.81 316 ALA A CA 1
ATOM 2499 C C . ALA A 1 316 ? 15.383 -17.809 -22.011 1.00 95.81 316 ALA A C 1
ATOM 2501 O O . ALA A 1 316 ? 16.455 -17.871 -22.613 1.00 95.81 316 ALA A O 1
ATOM 2502 N N . ARG A 1 317 ? 15.084 -16.776 -21.211 1.00 95.25 317 ARG A N 1
ATOM 2503 C CA . ARG A 1 317 ? 16.000 -15.671 -20.890 1.00 95.25 317 ARG A CA 1
ATOM 2504 C C . ARG A 1 317 ? 16.729 -15.937 -19.569 1.00 95.25 317 ARG A C 1
ATOM 2506 O O . ARG A 1 317 ? 16.158 -16.586 -18.689 1.00 95.25 317 ARG A O 1
ATOM 2513 N N . PRO A 1 318 ? 17.967 -15.435 -19.409 1.00 96.88 318 PRO A N 1
ATOM 2514 C CA . PRO A 1 318 ? 18.716 -15.606 -18.170 1.00 96.88 318 PRO A CA 1
ATOM 2515 C C . PRO A 1 318 ? 18.046 -14.878 -16.998 1.00 96.88 318 PRO A C 1
ATOM 2517 O O . PRO A 1 318 ? 17.500 -13.783 -17.149 1.00 96.88 318 PRO A O 1
ATOM 2520 N N . TRP A 1 319 ? 18.129 -15.494 -15.821 1.00 98.00 319 TRP A N 1
ATOM 2521 C CA . TRP A 1 319 ? 17.810 -14.889 -14.532 1.00 98.00 319 TRP A CA 1
ATOM 2522 C C . TRP A 1 319 ? 18.825 -15.377 -13.497 1.00 98.00 319 TRP A C 1
ATOM 2524 O O . TRP A 1 319 ? 18.622 -16.384 -12.822 1.00 98.00 319 TRP A O 1
ATOM 2534 N N . THR A 1 320 ? 19.966 -14.703 -13.425 1.00 97.44 320 THR A N 1
ATOM 2535 C CA . THR A 1 320 ? 21.094 -15.078 -12.565 1.00 97.44 320 THR A CA 1
ATOM 2536 C C . THR A 1 320 ? 21.152 -14.260 -11.282 1.00 97.44 320 THR A C 1
ATOM 2538 O O . THR A 1 320 ? 21.740 -14.711 -10.299 1.00 97.44 320 THR A O 1
ATOM 2541 N N . ARG A 1 321 ? 20.530 -13.074 -11.264 1.00 96.75 321 ARG A N 1
ATOM 2542 C CA . ARG A 1 321 ? 20.495 -12.196 -10.091 1.00 96.75 321 ARG A CA 1
ATOM 2543 C C . ARG A 1 321 ? 19.075 -11.769 -9.743 1.00 96.75 321 ARG A C 1
ATOM 2545 O O . ARG A 1 321 ? 18.334 -11.281 -10.596 1.00 96.75 321 ARG A O 1
ATOM 2552 N N . ASP A 1 322 ? 18.743 -11.876 -8.466 1.00 98.25 322 ASP A N 1
ATOM 2553 C CA . ASP A 1 322 ? 17.473 -11.405 -7.926 1.00 98.25 322 ASP A CA 1
ATOM 2554 C C . ASP A 1 322 ? 17.400 -9.875 -7.844 1.00 98.25 322 ASP A C 1
ATOM 2556 O O . ASP A 1 322 ? 18.412 -9.167 -7.837 1.00 98.25 322 ASP A O 1
ATOM 2560 N N . ILE A 1 323 ? 16.176 -9.357 -7.789 1.00 98.56 323 ILE A N 1
ATOM 2561 C CA . ILE A 1 323 ? 15.925 -7.933 -7.567 1.00 98.56 323 ILE A CA 1
ATOM 2562 C C . ILE A 1 323 ? 16.310 -7.514 -6.143 1.00 98.56 323 ILE A C 1
ATOM 2564 O O . ILE A 1 323 ? 16.174 -8.287 -5.191 1.00 98.56 323 ILE A O 1
ATOM 2568 N N . VAL A 1 324 ? 16.712 -6.255 -5.967 1.00 98.25 324 VAL A N 1
ATOM 2569 C CA . VAL A 1 324 ? 16.836 -5.668 -4.629 1.00 98.25 324 VAL A CA 1
ATOM 2570 C C . VAL A 1 324 ? 15.459 -5.368 -4.035 1.00 98.25 324 VAL A C 1
ATOM 2572 O O . VAL A 1 324 ? 14.491 -5.084 -4.743 1.00 98.25 324 VAL A O 1
ATOM 2575 N N . ALA A 1 325 ? 15.375 -5.403 -2.707 1.00 97.50 325 ALA A N 1
ATOM 2576 C CA . ALA A 1 325 ? 14.149 -5.093 -1.990 1.00 97.50 325 ALA A CA 1
ATOM 2577 C C . ALA A 1 325 ? 13.920 -3.579 -1.861 1.00 97.50 325 ALA A C 1
ATOM 2579 O O . ALA A 1 325 ? 14.854 -2.786 -1.703 1.00 97.50 325 ALA A O 1
ATOM 2580 N N . LYS A 1 326 ? 12.646 -3.185 -1.846 1.00 95.81 326 LYS A N 1
ATOM 2581 C CA . LYS A 1 326 ? 12.196 -1.798 -1.675 1.00 95.81 326 LYS A CA 1
ATOM 2582 C C . LYS A 1 326 ? 11.065 -1.714 -0.656 1.00 95.81 326 LYS A C 1
ATOM 2584 O O . LYS A 1 326 ? 10.340 -2.685 -0.494 1.00 95.81 326 LYS A O 1
ATOM 2589 N N . LYS A 1 327 ? 10.866 -0.570 -0.003 1.00 94.12 327 LYS A N 1
ATOM 2590 C CA . LYS A 1 327 ? 9.774 -0.331 0.960 1.00 94.12 327 LYS A CA 1
ATOM 2591 C C . LYS A 1 327 ? 9.030 0.972 0.677 1.00 94.12 327 LYS A C 1
ATOM 2593 O O . LYS A 1 327 ? 9.569 1.884 0.053 1.00 94.12 327 LYS A O 1
ATOM 2598 N N . ASN A 1 328 ? 7.789 1.062 1.160 1.00 90.56 328 ASN A N 1
ATOM 2599 C CA . ASN A 1 328 ? 6.933 2.241 0.981 1.00 90.56 328 ASN A CA 1
ATOM 2600 C C . ASN A 1 328 ? 6.833 3.069 2.278 1.00 90.56 328 ASN A C 1
ATOM 2602 O O . ASN A 1 328 ? 5.813 3.016 2.970 1.00 90.56 328 ASN A O 1
ATOM 2606 N N . GLY A 1 329 ? 7.858 3.872 2.584 1.00 69.44 329 GLY A N 1
ATOM 2607 C CA . GLY A 1 329 ? 7.923 4.716 3.785 1.00 69.44 329 GLY A CA 1
ATOM 2608 C C . GLY A 1 329 ? 7.735 6.213 3.509 1.00 69.44 329 GLY A C 1
ATOM 2609 O O . GLY A 1 329 ? 8.713 6.921 3.253 1.00 69.44 329 GLY A O 1
ATOM 2610 N N . PRO A 1 330 ? 6.521 6.742 3.739 1.00 72.38 330 PRO A N 1
ATOM 2611 C CA . PRO A 1 330 ? 5.577 7.248 2.710 1.00 72.38 330 PRO A CA 1
ATOM 2612 C C . PRO A 1 330 ? 6.025 7.219 1.235 1.00 72.38 330 PRO A C 1
ATOM 2614 O O . PRO A 1 330 ? 5.269 6.744 0.381 1.00 72.38 330 PRO A O 1
ATOM 2617 N N . ASN A 1 331 ? 7.247 7.667 0.953 1.00 82.31 331 ASN A N 1
ATOM 2618 C CA . ASN A 1 331 ? 7.871 7.667 -0.367 1.00 82.31 331 ASN A CA 1
ATOM 2619 C C . ASN A 1 331 ? 8.476 6.300 -0.723 1.00 82.31 331 ASN A C 1
ATOM 2621 O O . ASN A 1 331 ? 8.605 5.412 0.126 1.00 82.31 331 ASN A O 1
ATOM 2625 N N . LEU A 1 332 ? 8.829 6.134 -1.997 1.00 90.19 332 LEU A N 1
ATOM 2626 C CA . LEU A 1 332 ? 9.529 4.958 -2.505 1.00 90.19 332 LEU A CA 1
ATOM 2627 C C . LEU A 1 332 ? 10.991 4.977 -2.034 1.00 90.19 332 LEU A C 1
ATOM 2629 O O . LEU A 1 332 ? 11.676 5.988 -2.193 1.00 90.19 332 LEU A O 1
ATOM 2633 N N . ARG A 1 333 ? 11.462 3.881 -1.430 1.00 93.25 333 ARG A N 1
ATOM 2634 C CA . ARG A 1 333 ? 12.841 3.740 -0.933 1.00 93.25 333 ARG A CA 1
ATOM 2635 C C . ARG A 1 333 ? 13.350 2.322 -1.144 1.00 93.25 333 ARG A C 1
ATOM 2637 O O . ARG A 1 333 ? 12.560 1.377 -1.123 1.00 93.25 333 ARG A O 1
ATOM 2644 N N . TYR A 1 334 ? 14.662 2.157 -1.255 1.00 96.12 334 TYR A N 1
ATOM 2645 C CA . TYR A 1 334 ? 15.279 0.842 -1.088 1.00 96.12 334 TYR A CA 1
ATOM 2646 C C . TYR A 1 334 ? 15.107 0.360 0.360 1.00 96.12 334 TYR A C 1
ATOM 2648 O O . TYR A 1 334 ? 14.978 1.164 1.285 1.00 96.12 334 TYR A O 1
ATOM 2656 N N . ALA A 1 335 ? 15.037 -0.956 0.561 1.00 95.12 335 ALA A N 1
ATOM 2657 C CA . ALA A 1 335 ? 14.901 -1.521 1.903 1.00 95.12 335 ALA A CA 1
ATOM 2658 C C . ALA A 1 335 ? 16.166 -1.289 2.747 1.00 95.12 335 ALA A C 1
ATOM 2660 O O . ALA A 1 335 ? 16.066 -0.998 3.938 1.00 95.12 335 ALA A O 1
ATOM 2661 N N . GLU A 1 336 ? 17.331 -1.383 2.107 1.00 94.75 336 GLU A N 1
ATOM 2662 C CA . GLU A 1 336 ? 18.637 -1.109 2.696 1.00 94.75 336 GLU A CA 1
ATOM 2663 C C . GLU A 1 336 ? 19.057 0.343 2.437 1.00 94.75 336 GLU A C 1
ATOM 2665 O O . GLU A 1 336 ? 18.972 0.835 1.307 1.00 94.75 336 GLU A O 1
ATOM 2670 N N . ALA A 1 337 ? 19.513 1.020 3.492 1.00 92.12 337 ALA A N 1
ATOM 2671 C CA . ALA A 1 337 ? 20.024 2.385 3.421 1.00 92.12 337 ALA A CA 1
ATOM 2672 C C . ALA A 1 337 ? 21.252 2.469 2.497 1.00 92.12 337 ALA A C 1
ATOM 2674 O O . ALA A 1 337 ? 22.042 1.533 2.410 1.00 92.12 337 ALA A O 1
ATOM 2675 N N . GLY A 1 338 ? 21.413 3.580 1.776 1.00 93.19 338 GLY A N 1
ATOM 2676 C CA . GLY A 1 338 ? 22.543 3.781 0.853 1.00 93.19 338 GLY A CA 1
ATOM 2677 C C . GLY A 1 338 ? 22.485 2.994 -0.466 1.00 93.19 338 GLY A C 1
ATOM 2678 O O . GLY A 1 338 ? 23.143 3.385 -1.429 1.00 93.19 338 GLY A O 1
ATOM 2679 N N . ARG A 1 339 ? 21.637 1.959 -0.580 1.00 94.69 339 ARG A N 1
ATOM 2680 C CA . ARG A 1 339 ? 21.534 1.090 -1.772 1.00 94.69 339 ARG A CA 1
ATOM 2681 C C . ARG A 1 339 ? 21.281 1.843 -3.085 1.00 94.69 339 ARG A C 1
ATOM 2683 O O . ARG A 1 339 ? 21.672 1.379 -4.150 1.00 94.69 339 ARG A O 1
ATOM 2690 N N . TYR A 1 340 ? 20.661 3.021 -3.021 1.00 91.75 340 TYR A N 1
ATOM 2691 C CA . TYR A 1 340 ? 20.405 3.870 -4.188 1.00 91.75 340 TYR A CA 1
ATOM 2692 C C . TYR A 1 340 ? 21.674 4.271 -4.956 1.00 91.75 340 TYR A C 1
ATOM 2694 O O . TYR A 1 340 ? 21.591 4.531 -6.156 1.00 91.75 340 TYR A O 1
ATOM 2702 N N . GLN A 1 341 ? 22.829 4.318 -4.284 1.00 93.75 341 GLN A N 1
ATOM 2703 C CA . GLN A 1 341 ? 24.108 4.710 -4.878 1.00 93.75 341 GLN A CA 1
ATOM 2704 C C . GLN A 1 341 ? 24.582 3.695 -5.925 1.00 93.75 341 GLN A C 1
ATOM 2706 O O . GLN A 1 341 ? 25.112 4.086 -6.961 1.00 93.75 341 GLN A O 1
ATOM 2711 N N . GLU A 1 342 ? 24.313 2.402 -5.710 1.00 94.75 342 GLU A N 1
ATOM 2712 C CA . GLU A 1 342 ? 24.675 1.329 -6.648 1.00 94.75 342 GLU A CA 1
ATOM 2713 C C . GLU A 1 342 ? 23.961 1.461 -8.001 1.00 94.75 342 GLU A C 1
ATOM 2715 O O . GLU A 1 342 ? 24.473 1.007 -9.024 1.00 94.75 342 GLU A O 1
ATOM 2720 N N . PHE A 1 343 ? 22.789 2.100 -8.017 1.00 95.56 343 PHE A N 1
ATOM 2721 C CA . PHE A 1 343 ? 21.966 2.267 -9.213 1.00 95.56 343 PHE A CA 1
ATOM 2722 C C . PHE A 1 343 ? 22.161 3.613 -9.913 1.00 95.56 343 PHE A C 1
ATOM 2724 O O . PHE A 1 343 ? 21.534 3.836 -10.947 1.00 95.56 343 PHE A O 1
ATOM 2731 N N . ALA A 1 344 ? 23.024 4.505 -9.411 1.00 93.00 344 ALA A N 1
ATOM 2732 C CA . ALA A 1 344 ? 23.280 5.794 -10.061 1.00 93.00 344 ALA A CA 1
ATOM 2733 C C . ALA A 1 344 ? 23.699 5.649 -11.545 1.00 93.00 344 ALA A C 1
ATOM 2735 O O . ALA A 1 344 ? 23.056 6.286 -12.383 1.00 93.00 344 ALA A O 1
ATOM 2736 N N . PRO A 1 345 ? 24.621 4.731 -11.918 1.00 94.94 345 PRO A N 1
ATOM 2737 C CA . PRO A 1 345 ? 24.953 4.500 -13.328 1.00 94.94 345 PRO A CA 1
ATOM 2738 C C . PRO A 1 345 ? 23.785 3.936 -14.151 1.00 94.94 345 PRO A C 1
ATOM 2740 O O . PRO A 1 345 ? 23.746 4.088 -15.370 1.00 94.94 345 PRO A O 1
ATOM 2743 N N . GLU A 1 346 ? 22.820 3.256 -13.520 1.00 96.19 346 GLU A N 1
ATOM 2744 C CA . GLU A 1 346 ? 21.625 2.794 -14.233 1.00 96.19 346 GLU A CA 1
ATOM 2745 C C . GLU A 1 346 ? 20.725 3.960 -14.620 1.00 96.19 346 GLU A C 1
ATOM 2747 O O . GLU A 1 346 ? 20.208 3.980 -15.730 1.00 96.19 346 GLU A O 1
ATOM 2752 N N . TYR A 1 347 ? 20.549 4.940 -13.735 1.00 94.88 347 TYR A N 1
ATOM 2753 C CA . TYR A 1 347 ? 19.731 6.112 -14.035 1.00 94.88 347 TYR A CA 1
ATOM 2754 C C . TYR A 1 347 ? 20.335 6.977 -15.143 1.00 94.88 347 TYR A C 1
ATOM 2756 O O . TYR A 1 347 ? 19.592 7.504 -15.969 1.00 94.88 347 TYR A O 1
ATOM 2764 N N . GLU A 1 348 ? 21.665 7.064 -15.215 1.00 94.12 348 GLU A N 1
ATOM 2765 C CA . GLU A 1 348 ? 22.352 7.675 -16.357 1.00 94.12 348 GLU A CA 1
ATOM 2766 C C . GLU A 1 348 ? 22.028 6.925 -17.655 1.00 94.12 348 GLU A C 1
ATOM 2768 O O . GLU A 1 348 ? 21.615 7.546 -18.630 1.00 94.12 348 GLU A O 1
ATOM 2773 N N . ARG A 1 349 ? 22.097 5.587 -17.656 1.00 94.62 349 ARG A N 1
ATOM 2774 C CA . ARG A 1 349 ? 21.708 4.771 -18.822 1.00 94.62 349 ARG A CA 1
ATOM 2775 C C . ARG A 1 349 ? 20.229 4.897 -19.178 1.00 94.62 349 ARG A C 1
ATOM 2777 O O . ARG A 1 349 ? 19.889 4.906 -20.354 1.00 94.62 349 ARG A O 1
ATOM 2784 N N . LEU A 1 350 ? 19.343 5.018 -18.190 1.00 95.69 350 LEU A N 1
ATOM 2785 C CA . LEU A 1 350 ? 17.912 5.224 -18.430 1.00 95.69 350 LEU A CA 1
ATOM 2786 C C . LEU A 1 350 ? 17.633 6.532 -19.171 1.00 95.69 350 LEU A C 1
ATOM 2788 O O . LEU A 1 350 ? 16.667 6.602 -19.926 1.00 95.69 350 LEU A O 1
ATOM 2792 N N . SER A 1 351 ? 18.493 7.541 -19.013 1.00 93.56 351 SER A N 1
ATOM 2793 C CA . SER A 1 351 ? 18.337 8.809 -19.723 1.00 93.56 351 SER A CA 1
ATOM 2794 C C . SER A 1 351 ? 18.428 8.674 -21.251 1.00 93.56 351 SER A C 1
ATOM 2796 O O . SER A 1 351 ? 17.814 9.472 -21.956 1.00 93.56 351 SER A O 1
ATOM 2798 N N . GLU A 1 352 ? 19.085 7.622 -21.764 1.00 94.75 352 GLU A N 1
ATOM 2799 C CA . GLU A 1 352 ? 19.141 7.282 -23.199 1.00 94.75 352 GLU A CA 1
ATOM 2800 C C . GLU A 1 352 ? 17.762 6.934 -23.785 1.00 94.75 352 GLU A C 1
ATOM 2802 O O . GLU A 1 352 ? 17.574 6.995 -24.997 1.00 94.75 352 GLU A O 1
ATOM 2807 N N . PHE A 1 353 ? 16.806 6.548 -22.935 1.00 95.69 353 PHE A N 1
ATOM 2808 C CA . PHE A 1 353 ? 15.463 6.114 -23.328 1.00 95.69 353 PHE A CA 1
ATOM 2809 C C . PHE A 1 353 ? 14.407 7.210 -23.169 1.00 95.69 353 PHE A C 1
ATOM 2811 O O . PHE A 1 353 ? 13.221 6.953 -23.381 1.00 95.69 353 PHE A O 1
ATOM 2818 N N . LEU A 1 354 ? 14.806 8.411 -22.750 1.00 96.25 354 LEU A N 1
ATOM 2819 C CA . LEU A 1 354 ? 13.888 9.532 -22.613 1.00 96.25 354 LEU A CA 1
ATOM 2820 C C . LEU A 1 354 ? 13.480 10.042 -23.994 1.00 96.25 354 LEU A C 1
ATOM 2822 O O . LEU A 1 354 ? 14.320 10.248 -24.869 1.00 96.25 354 LEU A O 1
ATOM 2826 N N . LEU A 1 355 ? 12.185 10.290 -24.166 1.00 95.06 355 LEU A N 1
ATOM 2827 C CA . LEU A 1 355 ? 11.682 10.965 -25.352 1.00 95.06 355 LEU A CA 1
ATOM 2828 C C . LEU A 1 355 ? 12.213 12.409 -25.394 1.00 95.06 355 LEU A C 1
ATOM 2830 O O . LEU A 1 355 ? 12.410 13.030 -24.337 1.00 95.06 355 LEU A O 1
ATOM 2834 N N . PRO A 1 356 ? 12.451 12.956 -26.599 1.00 90.12 356 PRO A N 1
ATOM 2835 C CA . PRO A 1 356 ? 12.841 14.348 -26.747 1.00 90.12 356 PRO A CA 1
ATOM 2836 C C . PRO A 1 356 ? 11.782 15.266 -26.130 1.00 90.12 356 PRO A C 1
ATOM 2838 O O . PRO A 1 356 ? 10.583 14.995 -26.172 1.00 90.12 356 PRO A O 1
ATOM 2841 N N . VAL A 1 357 ? 12.255 16.349 -25.519 1.00 84.75 357 VAL A N 1
ATOM 2842 C CA . VAL A 1 357 ? 11.394 17.449 -25.091 1.00 84.75 357 VAL A CA 1
ATOM 2843 C C . VAL A 1 357 ? 11.422 18.461 -26.212 1.00 84.75 357 VAL A C 1
ATOM 2845 O O . VAL A 1 357 ? 12.471 19.062 -26.443 1.00 84.75 357 VAL A O 1
ATOM 2848 N N . ASP A 1 358 ? 10.300 18.579 -26.908 1.00 63.50 358 ASP A N 1
ATOM 2849 C CA . ASP A 1 358 ? 10.087 19.628 -27.902 1.00 63.50 358 ASP A CA 1
ATOM 2850 C C . ASP A 1 358 ? 10.073 21.026 -27.265 1.00 63.50 358 ASP A C 1
ATOM 2852 O O . ASP A 1 358 ? 9.538 21.171 -26.133 1.00 63.50 358 ASP A O 1
#

Mean predicted aligned error: 4.08 Å

Foldseek 3Di:
DLPDDLLCLLQVADDDDPDPQFTRQKDWQAFFDPVQQFATEIEGAELVSLLVCLVWFDLQVNLSHYEYEYAYQFFDQVDCSCVSVFDHNHQYEYAHLAPVNQVVQVVVPTSYHYDNHHLLQADDLVLQAADDPPDAFPFAEEEAEAPDVLQPLLLVLVLQLCCCPPVVDHGAYEYEHEHDNDDPVVSCVSCVVSVNNVRYDYHYPDDPSVVSVNLNSYQEYEREGLGGANDNVLLSSLSRQHAYEYAQNRTHHNCVLNDQARAYHDHSVCVNVRSVCSSVCVVSYNSNVSSVVDGHQVNSQVRVQVVVCVVCVVVVHDDPDGTFTWHPPVGTGGPDPPPVVVCPVVSVVSSVGTDDDD

Nearest PDB structures (foldseek):
  7qsg-assembly2_B  TM=7.108E-01  e=3.011E-09  Mycolicibacterium hassiacum
  3c4q-assembly2_B  TM=7.021E-01  e=2.967E-08  Corynebacterium glutamicum
  8uag-assembly1_A  TM=6.154E-01  e=3.730E-08  Leishmania major
  6zjh-assembly1_AAA  TM=6.612E-01  e=2.923E-07  Thermoproteus uzoniensis 768-20
  7br3-assembly1_A  TM=7.050E-01  e=8.063E-06  Homo sapiens

Secondary structure (DSSP, 8-state):
-TTS-HHHHHTTPPP-SS-TT---SEEEEE--BTTTTBPEEEEEESHHHHHHHHHHB-HHHHTTTEEEEEE-SSS----GGGGGGSSSS--EEEE--SHHHHHHHHHH-SSEEEES--GGGG--TTTSPPPPTTPPPSEEEEEE--BSGGG-HHHHHHHHHHHHHHS--PPPEEEEE-BSSS-HHHHHHHHHHTT-GGGEEEEES--HHHHHHHHHTEEEEEE--SB-SS--HHHHHHHTT--EEEETT-BSS-GGGSSTTTEEEE-TTTHHHHHHHHHH-GGG--HHHHHHHH-SHHHHHHHHHHHHHHHHHHTT----SPPPPEEEESEEEESSTTGGGGGHHHHHHHGGGBPP--

pLDDT: mean 94.45, std 5.25, range [63.5, 98.81]